Protein AF-0000000078657096 (afdb_homodimer)

pLDDT: mean 91.58, std 6.51, range [57.72, 98.5]

InterPro domains:
  IPR008840 Siphovirus Gp157 [PF05565] (3-149)

Nearest PDB structures (foldseek):
  7bv7-assembly1_C  TM=4.514E-01  e=9.348E+00  Homo sapiens
  7bv7-assembly1_C  TM=4.518E-01  e=9.351E+00  Homo sap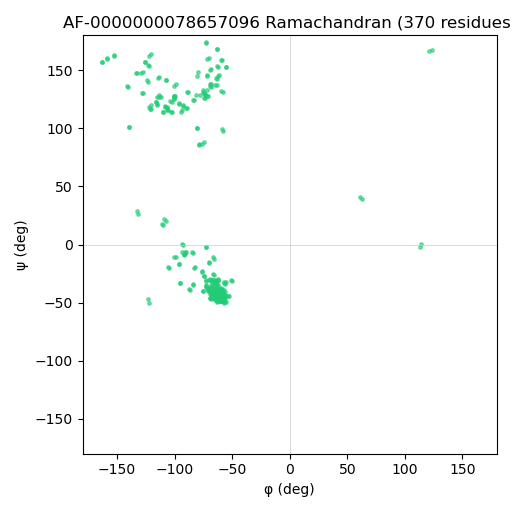iens

Sequence (374 aa):
MTQLYKLTGQMAELAAMCDTDDEGLKQAIQDTMAGIQGEFEEKADSIVMLRRNIEGDIGAITAEIDRLTELKRIKTNSVVQMTDYLRRNMEAADLKTIKRPLFTISLAIGKEKVIVDNEQAVPDELTSVVTKIAPDKNAIAAKLKANREHNESVRKRMAAGEDCEHELIPEPTWAHLERGESSIRIKMTQLYKLTGQMAELAAMCDTDDEGLKQAIQDTMAGIQGEFEEKADSIVMLRRNIEGDIGAITAEIDRLTELKRIKTNSVVQMTDYLRRNMEAADLKTIKRPLFTISLAIGKEKVIVDNEQAVPDELTSVVTKIAPDKNAIAAKLKANREHNESVRKRMAAGEDCEHELIPEPTWAHLERGESSIRIK

Structure (mmCIF, N/CA/C/O backbone):
data_AF-0000000078657096-model_v1
#
loop_
_entity.id
_entity.type
_entity.pdbx_description
1 polymer 'Siphovirus Gp157 family protein'
#
loop_
_atom_site.group_PDB
_atom_site.id
_atom_site.type_symbol
_atom_site.label_atom_id
_atom_site.label_alt_id
_atom_site.label_comp_id
_atom_site.label_asym_id
_atom_site.label_entity_id
_atom_site.label_seq_id
_atom_site.pdbx_PDB_ins_code
_atom_site.Cartn_x
_atom_site.Cartn_y
_atom_site.Cartn_z
_atom_site.occupancy
_atom_site.B_iso_or_equiv
_atom_site.auth_seq_id
_atom_site.auth_comp_id
_atom_site.auth_asym_id
_atom_site.auth_atom_id
_atom_site.pdbx_PDB_model_num
ATOM 1 N N . MET A 1 1 ? 22.75 15.844 3.506 1 57.72 1 MET A N 1
ATOM 2 C CA . MET A 1 1 ? 21.516 16.641 3.529 1 57.72 1 MET A CA 1
ATOM 3 C C . MET A 1 1 ? 21.594 17.797 2.533 1 57.72 1 MET A C 1
ATOM 5 O O . MET A 1 1 ? 22.641 18.422 2.391 1 57.72 1 MET A O 1
ATOM 9 N N . THR A 1 2 ? 20.875 17.781 1.45 1 58.41 2 THR A N 1
ATOM 10 C CA . THR A 1 2 ? 20.922 18.938 0.555 1 58.41 2 THR A CA 1
ATOM 11 C C . THR A 1 2 ? 20.516 20.203 1.292 1 58.41 2 THR A C 1
ATOM 13 O O . THR A 1 2 ? 19.5 20.219 2.004 1 58.41 2 THR A O 1
ATOM 16 N N . GLN A 1 3 ? 21.578 20.875 1.689 1 76.62 3 GLN A N 1
ATOM 17 C CA . GLN A 1 3 ? 21.375 22.047 2.541 1 76.62 3 GLN A CA 1
ATOM 18 C C . GLN A 1 3 ? 20.844 23.219 1.738 1 76.62 3 GLN A C 1
ATOM 20 O O . GLN A 1 3 ? 21.594 23.906 1.039 1 76.62 3 GLN A O 1
ATOM 25 N N . LEU A 1 4 ? 19.531 23.375 1.558 1 79.56 4 LEU A N 1
ATOM 26 C CA . LEU A 1 4 ? 18.891 24.516 0.889 1 79.56 4 LEU A CA 1
ATOM 27 C C . LEU A 1 4 ? 19.188 25.812 1.625 1 79.56 4 LEU A C 1
ATOM 29 O O . LEU A 1 4 ? 19.484 26.844 0.998 1 79.56 4 LEU A O 1
ATOM 33 N N . TYR A 1 5 ? 19.219 25.75 3.006 1 88.06 5 TYR A N 1
ATOM 34 C CA . TYR A 1 5 ? 19.453 26.922 3.836 1 88.06 5 TYR A CA 1
ATOM 35 C C . TYR A 1 5 ? 20.562 26.656 4.848 1 88.06 5 TYR A C 1
ATOM 37 O O . TYR A 1 5 ? 20.688 25.547 5.367 1 88.06 5 TYR A O 1
ATOM 45 N N . LYS A 1 6 ? 21.25 27.703 5.121 1 87.31 6 LYS A N 1
ATOM 46 C CA . LYS A 1 6 ? 22.266 27.641 6.184 1 87.31 6 LYS A CA 1
ATOM 47 C C . LYS A 1 6 ? 21.609 27.641 7.559 1 87.31 6 LYS A C 1
ATOM 49 O O . LYS A 1 6 ? 20.688 28.422 7.812 1 87.31 6 LYS A O 1
ATOM 54 N N . LEU A 1 7 ? 22.031 26.703 8.375 1 85.81 7 LEU A N 1
ATOM 55 C CA . LEU A 1 7 ? 21.453 26.594 9.711 1 85.81 7 LEU A CA 1
ATOM 56 C C . LEU A 1 7 ? 22.438 27.062 10.766 1 85.81 7 LEU A C 1
ATOM 58 O O . LEU A 1 7 ? 23.656 26.891 10.609 1 85.81 7 LEU A O 1
ATOM 62 N N . THR A 1 8 ? 21.938 27.734 11.773 1 84.25 8 THR A N 1
ATOM 63 C CA . THR A 1 8 ? 22.766 28.047 12.922 1 84.25 8 THR A CA 1
ATOM 64 C C . THR A 1 8 ? 23.219 26.781 13.633 1 84.25 8 THR A C 1
ATOM 66 O O . THR A 1 8 ? 22.734 25.688 13.328 1 84.25 8 THR A O 1
ATOM 69 N N . GLY A 1 9 ? 24.203 26.938 14.57 1 84.75 9 GLY A N 1
ATOM 70 C CA . GLY A 1 9 ? 24.734 25.781 15.281 1 84.75 9 GLY A CA 1
ATOM 71 C C . GLY A 1 9 ? 23.672 24.984 16.016 1 84.75 9 GLY A C 1
ATOM 72 O O . GLY A 1 9 ? 23.672 23.75 15.977 1 84.75 9 GLY A O 1
ATOM 73 N N . GLN A 1 10 ? 22.656 25.703 16.656 1 84 10 GLN A N 1
ATOM 74 C CA . GLN A 1 10 ? 21.609 25.016 17.406 1 84 10 GLN A CA 1
ATOM 75 C C . GLN A 1 10 ? 20.672 24.266 16.469 1 84 10 GLN A C 1
ATOM 77 O O . GLN A 1 10 ? 20.266 23.141 16.75 1 84 10 GLN A O 1
ATOM 82 N N . MET A 1 11 ? 20.391 24.906 15.367 1 87.19 11 MET A N 1
ATOM 83 C CA . MET A 1 11 ? 19.5 24.297 14.391 1 87.19 11 MET A CA 1
ATOM 84 C C . MET A 1 11 ? 20.156 23.109 13.711 1 87.19 11 MET A C 1
ATOM 86 O O . MET A 1 11 ? 19.5 22.141 13.336 1 87.19 11 MET A O 1
ATOM 90 N N . ALA A 1 12 ? 21.469 23.219 13.617 1 86.31 12 ALA A N 1
ATOM 91 C CA . ALA A 1 12 ? 22.203 22.109 13.031 1 86.31 12 ALA A CA 1
ATOM 92 C C . ALA A 1 12 ? 22.156 20.891 13.938 1 86.31 12 ALA A C 1
ATOM 94 O O . ALA A 1 12 ? 22.031 19.75 13.461 1 86.31 12 ALA A O 1
ATOM 95 N N . GLU A 1 13 ? 22.25 21.156 15.227 1 85.69 13 GLU A N 1
ATOM 96 C CA . GLU A 1 13 ? 22.156 20.062 16.203 1 85.69 13 GLU A CA 1
ATOM 97 C C . GLU A 1 13 ? 20.766 19.438 16.188 1 85.69 13 GLU A C 1
ATOM 99 O O . GLU A 1 13 ? 20.641 18.203 16.266 1 85.69 13 GLU A O 1
ATOM 104 N N . LEU A 1 14 ? 19.828 20.234 16.094 1 87.25 14 LEU A N 1
ATOM 105 C CA . LEU A 1 14 ? 18.469 19.734 16.031 1 87.25 14 LEU A CA 1
ATOM 106 C C . LEU A 1 14 ? 18.25 18.891 14.789 1 87.25 14 LEU A C 1
ATOM 108 O O . LEU A 1 14 ? 17.594 17.844 14.844 1 87.25 14 LEU A O 1
ATOM 112 N N . ALA A 1 15 ? 18.812 19.312 13.688 1 86.12 15 ALA A N 1
ATOM 113 C CA . ALA A 1 15 ? 18.719 18.594 12.43 1 86.12 15 ALA A CA 1
ATOM 114 C C . ALA A 1 15 ? 19.281 17.172 12.562 1 86.12 15 ALA A C 1
ATOM 116 O O . ALA A 1 15 ? 18.703 16.219 12.031 1 86.12 15 ALA A O 1
ATOM 117 N N . ALA A 1 16 ? 20.328 17.109 13.281 1 83.38 16 ALA A N 1
ATOM 118 C CA . ALA A 1 16 ? 20.969 15.812 13.477 1 83.38 16 ALA A CA 1
ATOM 119 C C . ALA A 1 16 ? 20.094 14.883 14.312 1 83.38 16 ALA A C 1
ATOM 121 O O . ALA A 1 16 ? 20.078 13.672 14.094 1 83.38 16 ALA A O 1
ATOM 122 N N . MET A 1 17 ? 19.344 15.453 15.164 1 82.19 17 MET A N 1
ATOM 123 C CA . MET A 1 17 ? 18.469 14.672 16.031 1 82.19 17 MET A CA 1
ATOM 124 C C . MET A 1 17 ? 17.266 14.156 15.242 1 82.19 17 MET A C 1
ATOM 126 O O . MET A 1 17 ? 16.672 13.141 15.602 1 82.19 17 MET A O 1
ATOM 130 N N . CYS A 1 18 ? 16.859 14.828 14.195 1 81.5 18 CYS A N 1
ATOM 131 C CA . CYS A 1 18 ? 15.695 14.484 13.383 1 81.5 18 CYS A CA 1
ATOM 132 C C . CYS A 1 18 ? 15.969 13.25 12.531 1 81.5 18 CYS A C 1
ATOM 134 O O . CYS A 1 18 ? 15.055 12.703 11.922 1 81.5 18 CYS A O 1
ATOM 136 N N . ASP A 1 19 ? 17.156 12.703 12.586 1 78.62 19 ASP A N 1
ATOM 137 C CA . ASP A 1 19 ? 17.516 11.523 11.805 1 78.62 19 ASP A CA 1
ATOM 138 C C . ASP A 1 19 ? 17.359 10.25 12.625 1 78.62 19 ASP A C 1
ATOM 140 O O . ASP A 1 19 ? 17.391 9.148 12.078 1 78.62 19 ASP A O 1
ATOM 144 N N . THR A 1 20 ? 17.266 10.375 13.953 1 73.19 20 THR A N 1
ATOM 145 C CA . THR A 1 20 ? 17.406 9.164 14.758 1 73.19 20 THR A CA 1
ATOM 146 C C . THR A 1 20 ? 16.172 8.945 15.633 1 73.19 20 THR A C 1
ATOM 148 O O . THR A 1 20 ? 15.766 7.809 15.867 1 73.19 20 THR A O 1
ATOM 151 N N . ASP A 1 21 ? 15.719 9.992 16.406 1 64.94 21 ASP A N 1
ATOM 152 C CA . ASP A 1 21 ? 14.875 9.719 17.562 1 64.94 21 ASP A CA 1
ATOM 153 C C . ASP A 1 21 ? 13.523 10.414 17.422 1 64.94 21 ASP A C 1
ATOM 155 O O . ASP A 1 21 ? 13.453 11.641 17.312 1 64.94 21 ASP A O 1
ATOM 159 N N . ASP A 1 22 ? 12.445 9.609 17.422 1 69.56 22 ASP A N 1
ATOM 160 C CA . ASP A 1 22 ? 11.07 10.094 17.344 1 69.56 22 ASP A CA 1
ATOM 161 C C . ASP A 1 22 ? 10.555 10.484 18.734 1 69.56 22 ASP A C 1
ATOM 163 O O . ASP A 1 22 ? 9.859 11.492 18.891 1 69.56 22 ASP A O 1
ATOM 167 N N . GLU A 1 23 ? 10.977 9.766 19.828 1 72.06 23 GLU A N 1
ATOM 168 C CA . GLU A 1 23 ? 10.281 9.914 21.094 1 72.06 23 GLU A CA 1
ATOM 169 C C . GLU A 1 23 ? 10.602 11.266 21.734 1 72.06 23 GLU A C 1
ATOM 171 O O . GLU A 1 23 ? 9.727 11.906 22.328 1 72.06 23 GLU A O 1
ATOM 176 N N . GLY A 1 24 ? 11.852 11.758 21.453 1 79.38 24 GLY A N 1
ATOM 177 C CA . GLY A 1 24 ? 12.219 12.977 22.156 1 79.38 24 GLY A CA 1
ATOM 178 C C . GLY A 1 24 ? 12.273 14.195 21.25 1 79.38 24 GLY A C 1
ATOM 179 O O . GLY A 1 24 ? 12.781 15.242 21.656 1 79.38 24 GLY A O 1
ATOM 180 N N . LEU A 1 25 ? 11.617 14.062 20.219 1 82.94 25 LEU A N 1
ATOM 181 C CA . LEU A 1 25 ? 11.75 15.094 19.203 1 82.94 25 LEU A CA 1
ATOM 182 C C . LEU A 1 25 ? 10.992 16.359 19.594 1 82.94 25 LEU A C 1
ATOM 184 O O . LEU A 1 25 ? 11.508 17.469 19.453 1 82.94 25 LEU A O 1
ATOM 188 N N . LYS A 1 26 ? 9.812 16.156 20.172 1 85.19 26 LYS A N 1
ATOM 189 C CA . LYS A 1 26 ? 9 17.297 20.578 1 85.19 26 LYS A CA 1
ATOM 190 C C . LYS A 1 26 ? 9.719 18.141 21.609 1 85.19 26 LYS A C 1
ATOM 192 O O . LYS A 1 26 ? 9.789 19.375 21.484 1 85.19 26 LYS A O 1
ATOM 197 N N . GLN A 1 27 ? 10.242 17.5 22.609 1 87.94 27 GLN A N 1
ATOM 198 C CA . GLN A 1 27 ? 10.961 18.203 23.672 1 87.94 27 GLN A CA 1
ATOM 199 C C . GLN A 1 27 ? 12.234 18.844 23.141 1 87.94 27 GLN A C 1
ATOM 201 O O . GLN A 1 27 ? 12.586 19.969 23.531 1 87.94 27 GLN A O 1
ATOM 206 N N . ALA A 1 28 ? 12.906 18.172 22.328 1 87.56 28 ALA A N 1
ATOM 207 C CA . ALA A 1 28 ? 14.133 18.703 21.734 1 87.56 28 ALA A CA 1
ATOM 208 C C . ALA A 1 28 ? 13.852 19.984 20.953 1 87.56 28 ALA A C 1
ATOM 210 O O . ALA A 1 28 ? 14.609 20.953 21.047 1 87.56 28 ALA A O 1
ATOM 211 N N . ILE A 1 29 ? 12.75 20 20.25 1 88.25 29 ILE A N 1
ATOM 212 C CA . ILE A 1 29 ? 12.367 21.188 19.469 1 88.25 29 ILE A CA 1
ATOM 213 C C . ILE A 1 29 ? 12.062 22.344 20.422 1 88.25 29 ILE A C 1
ATOM 215 O O . ILE A 1 29 ? 12.57 23.453 20.234 1 88.25 29 ILE A O 1
ATOM 219 N N . GLN A 1 30 ? 11.305 22.047 21.516 1 87.94 30 GLN A N 1
ATOM 220 C CA . GLN A 1 30 ? 10.953 23.078 22.484 1 87.94 30 GLN A CA 1
ATOM 221 C C .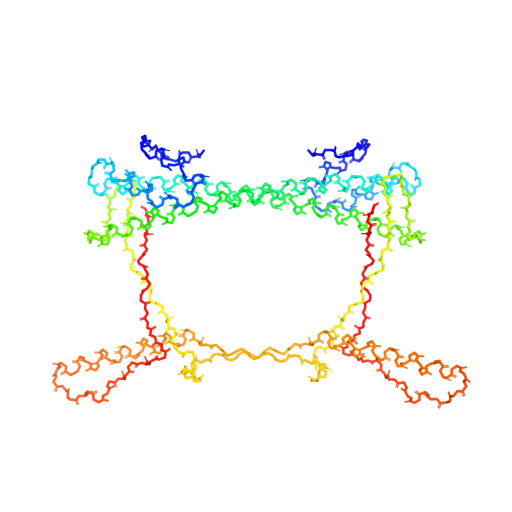 GLN A 1 30 ? 12.195 23.656 23.156 1 87.94 30 GLN A C 1
ATOM 223 O O . GLN A 1 30 ? 12.336 24.875 23.266 1 87.94 30 GLN A O 1
ATOM 228 N N . ASP A 1 31 ? 13.062 22.797 23.469 1 89.12 31 ASP A N 1
ATOM 229 C CA . ASP A 1 31 ? 14.281 23.219 24.172 1 89.12 31 ASP A CA 1
ATOM 230 C C . ASP A 1 31 ? 15.18 24.047 23.25 1 89.12 31 ASP A C 1
ATOM 232 O O . ASP A 1 31 ? 15.727 25.062 23.656 1 89.12 31 ASP A O 1
ATOM 236 N N . THR A 1 32 ? 15.375 23.578 22.047 1 88.38 32 THR A N 1
ATOM 237 C CA . THR A 1 32 ? 16.219 24.281 21.094 1 88.38 32 THR A CA 1
ATOM 238 C C . THR A 1 32 ? 15.672 25.672 20.812 1 88.38 32 THR A C 1
ATOM 240 O O . THR A 1 32 ? 16.406 26.656 20.844 1 88.38 32 THR A O 1
ATOM 243 N N . MET A 1 33 ? 14.375 25.781 20.688 1 87.25 33 MET A N 1
ATOM 244 C CA . MET A 1 33 ? 13.758 27.062 20.344 1 87.25 33 MET A CA 1
ATOM 245 C C . MET A 1 33 ? 13.805 28.016 21.516 1 87.25 33 MET A C 1
ATOM 247 O O . MET A 1 33 ? 13.961 29.234 21.344 1 87.25 33 MET A O 1
ATOM 251 N N . ALA A 1 34 ? 13.664 27.391 22.703 1 86.69 34 ALA A N 1
ATOM 252 C CA . ALA A 1 34 ? 13.766 28.203 23.906 1 86.69 34 ALA A CA 1
ATOM 253 C C . ALA A 1 34 ? 15.156 28.812 24.047 1 86.69 34 ALA A C 1
ATOM 255 O O . ALA A 1 34 ? 15.312 29.922 24.578 1 86.69 34 ALA A O 1
ATOM 256 N N . GLY A 1 35 ? 16.125 28.156 23.562 1 83.38 35 GLY A N 1
ATOM 257 C CA . GLY A 1 35 ? 17.5 28.578 23.688 1 83.38 35 GLY A CA 1
ATOM 258 C C . GLY A 1 35 ? 17.891 29.594 22.625 1 83.38 35 GLY A C 1
ATOM 259 O O . GLY A 1 35 ? 18.906 30.281 22.766 1 83.38 35 GLY A O 1
ATOM 260 N N . ILE A 1 36 ? 17.156 29.641 21.578 1 81.19 36 ILE A N 1
ATOM 261 C CA . ILE A 1 36 ? 17.453 30.594 20.5 1 81.19 36 ILE A CA 1
ATOM 262 C C . ILE A 1 36 ? 17.062 32 20.938 1 81.19 36 ILE A C 1
ATOM 264 O O . ILE A 1 36 ? 15.961 32.219 21.453 1 81.19 36 ILE A O 1
ATOM 268 N N . GLN A 1 37 ? 18.016 32.875 20.828 1 79.38 37 GLN A N 1
ATOM 269 C CA . GLN A 1 37 ? 17.75 34.281 21.172 1 79.38 37 GLN A CA 1
ATOM 270 C C . GLN A 1 37 ? 16.875 34.938 20.125 1 79.38 37 GLN A C 1
ATOM 272 O O . GLN A 1 37 ? 16.938 34.594 18.938 1 79.38 37 GLN A O 1
ATOM 277 N N . GLY A 1 38 ? 15.992 35.844 20.578 1 81.19 38 GLY A N 1
ATOM 278 C CA . GLY A 1 38 ? 15.18 36.594 19.641 1 81.19 38 GLY A CA 1
ATOM 279 C C . GLY A 1 38 ? 13.688 36.438 19.891 1 81.19 38 GLY A C 1
ATOM 280 O O . GLY A 1 38 ? 13.273 35.656 20.734 1 81.19 38 GLY A O 1
ATOM 281 N N . GLU A 1 39 ? 12.969 37.344 19.203 1 86.31 39 GLU A N 1
ATOM 282 C CA . GLU A 1 39 ? 11.508 37.281 19.266 1 86.31 39 GLU A CA 1
ATOM 283 C C . GLU A 1 39 ? 10.977 36.094 18.5 1 86.31 39 GLU A C 1
ATOM 285 O O . GLU A 1 39 ? 11.719 35.438 17.75 1 86.31 39 GLU A O 1
ATOM 290 N N . PHE A 1 40 ? 9.773 35.656 18.781 1 90.06 40 PHE A N 1
ATOM 291 C CA . PHE A 1 40 ? 9.156 34.469 18.188 1 90.06 40 PHE A CA 1
ATOM 292 C C . PHE A 1 40 ? 9.273 34.531 16.656 1 90.06 40 PHE A C 1
ATOM 294 O O . PHE A 1 40 ? 9.5 33.469 16.031 1 90.06 40 PHE A O 1
ATOM 301 N N . GLU A 1 41 ? 9.273 35.656 16.062 1 87.06 41 GLU A N 1
ATOM 302 C CA . GLU A 1 41 ? 9.32 35.75 14.602 1 87.06 41 GLU A CA 1
ATOM 303 C C . GLU A 1 41 ? 10.672 35.312 14.055 1 87.06 41 GLU A C 1
ATOM 305 O O . GLU A 1 41 ? 10.742 34.719 12.977 1 87.06 41 GLU A O 1
ATOM 310 N N . GLU A 1 42 ? 11.695 35.625 14.797 1 86.19 42 GLU A N 1
ATOM 311 C CA . GLU A 1 42 ? 13.031 35.188 14.398 1 86.19 42 GLU A CA 1
ATOM 312 C C . GLU A 1 42 ? 13.156 33.688 14.531 1 86.19 42 GLU A C 1
ATOM 314 O O . GLU A 1 42 ? 13.781 33.031 13.695 1 86.19 42 GLU A O 1
ATOM 319 N N . LYS A 1 43 ? 12.555 33.156 15.602 1 89.56 43 LYS A N 1
ATOM 320 C CA . LYS A 1 43 ? 12.57 31.703 15.805 1 89.56 43 LYS A CA 1
ATOM 321 C C . LYS A 1 43 ? 11.789 30.984 14.711 1 89.56 43 LYS A C 1
ATOM 323 O O . LYS A 1 43 ? 12.219 29.922 14.227 1 89.56 43 LYS A O 1
ATOM 328 N N . ALA A 1 44 ? 10.695 31.594 14.375 1 92.69 44 ALA A N 1
ATOM 329 C CA . ALA A 1 44 ? 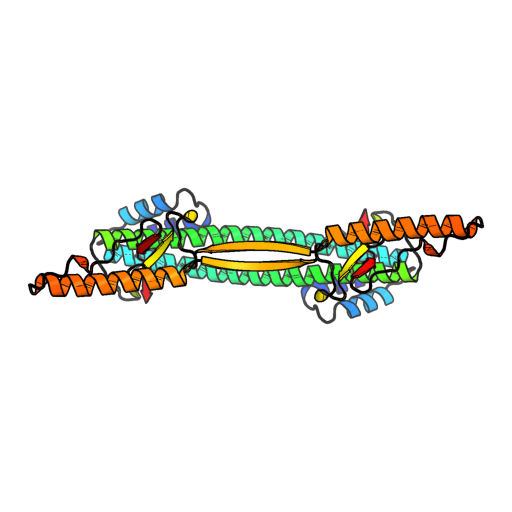9.859 31.031 13.32 1 92.69 44 ALA A CA 1
ATOM 330 C C . ALA A 1 44 ? 10.641 30.922 12.016 1 92.69 44 ALA A C 1
ATOM 332 O O . ALA A 1 44 ? 10.508 29.922 11.297 1 92.69 44 ALA A O 1
ATOM 333 N N . ASP A 1 45 ? 11.438 31.875 11.766 1 91 45 ASP A N 1
ATOM 334 C CA . ASP A 1 45 ? 12.273 31.875 10.562 1 91 45 ASP A CA 1
ATOM 335 C C . ASP A 1 45 ? 13.195 30.656 10.539 1 91 45 ASP A C 1
ATOM 337 O O . ASP A 1 45 ? 13.258 29.922 9.547 1 91 45 ASP A O 1
ATOM 341 N N . SER A 1 46 ? 13.852 30.406 11.633 1 90.38 46 SER A N 1
ATOM 342 C CA . SER A 1 46 ? 14.797 29.297 11.758 1 90.38 46 SER A CA 1
ATOM 343 C C . SER A 1 46 ? 14.086 27.953 11.625 1 90.38 46 SER A C 1
ATOM 345 O O . SER A 1 46 ? 14.609 27.031 11 1 90.38 46 SER A O 1
ATOM 347 N N . ILE A 1 47 ? 12.938 27.844 12.156 1 92.25 47 ILE A N 1
ATOM 348 C CA . ILE A 1 47 ? 12.172 26.609 12.125 1 92.25 47 ILE A CA 1
ATOM 349 C C . ILE A 1 47 ? 11.758 26.297 10.688 1 92.25 47 ILE A C 1
ATOM 351 O O . ILE A 1 47 ? 11.867 25.141 10.242 1 92.25 47 ILE A O 1
ATOM 355 N N . VAL A 1 48 ? 11.336 27.281 9.992 1 93.88 48 VAL A N 1
ATOM 356 C CA . VAL A 1 48 ? 10.867 27.078 8.625 1 93.88 48 VAL A CA 1
ATOM 357 C C . VAL A 1 48 ? 12.039 26.656 7.734 1 93.88 48 VAL A C 1
ATOM 359 O O . VAL A 1 48 ? 11.898 25.766 6.887 1 93.88 48 VAL A O 1
ATOM 362 N N . MET A 1 49 ? 13.188 27.344 7.941 1 92.38 49 MET A N 1
ATOM 363 C CA . MET A 1 49 ? 14.359 27 7.145 1 92.38 49 MET A CA 1
ATOM 364 C C . MET A 1 49 ? 14.781 25.562 7.398 1 92.38 49 MET A C 1
ATOM 366 O O . MET A 1 49 ? 15.102 24.828 6.461 1 92.38 49 MET A O 1
ATOM 370 N N . LEU A 1 50 ? 14.781 25.141 8.656 1 92.38 50 LEU A N 1
ATOM 371 C CA . LEU A 1 50 ? 15.109 23.766 9 1 92.38 50 LEU A CA 1
ATOM 372 C C . LEU A 1 50 ? 14.094 22.797 8.398 1 92.38 50 LEU A C 1
ATOM 374 O O . LEU A 1 50 ? 14.477 21.766 7.828 1 92.38 50 LEU A O 1
ATOM 378 N N . ARG A 1 51 ? 12.852 23.078 8.586 1 93.88 51 ARG A N 1
ATOM 379 C CA . ARG A 1 51 ? 11.781 22.25 8.039 1 93.88 51 ARG A CA 1
ATOM 380 C C . ARG A 1 51 ? 11.961 22.047 6.543 1 93.88 51 ARG A C 1
ATOM 382 O O . ARG A 1 51 ? 11.82 20.922 6.047 1 93.88 51 ARG A O 1
ATOM 389 N N . ARG A 1 52 ? 12.281 23.094 5.848 1 93.69 52 ARG A N 1
ATOM 390 C CA . ARG A 1 52 ? 12.469 23.016 4.402 1 93.69 52 ARG A CA 1
ATOM 391 C C . ARG A 1 52 ? 13.656 22.125 4.055 1 93.69 52 ARG A C 1
ATOM 393 O O . ARG A 1 52 ? 13.609 21.375 3.072 1 93.69 52 ARG A O 1
ATOM 400 N N . ASN A 1 53 ? 14.75 22.266 4.801 1 94.19 53 ASN A N 1
ATOM 401 C CA . ASN A 1 53 ? 15.883 21.375 4.598 1 94.19 53 ASN A CA 1
ATOM 402 C C . ASN A 1 53 ? 15.477 19.906 4.758 1 94.19 53 ASN A C 1
ATOM 404 O O . ASN A 1 53 ? 15.844 19.078 3.934 1 94.19 53 ASN A O 1
ATOM 408 N N . ILE A 1 54 ? 14.742 19.672 5.809 1 93.38 54 ILE A N 1
ATOM 409 C CA . ILE A 1 54 ? 14.32 18.297 6.094 1 93.38 54 ILE A CA 1
ATOM 410 C C . ILE A 1 54 ? 13.383 17.812 4.992 1 93.38 54 ILE A C 1
ATOM 412 O O . ILE A 1 54 ? 13.453 16.641 4.582 1 93.38 54 ILE A O 1
ATOM 416 N N . GLU A 1 55 ? 12.523 18.625 4.512 1 95.06 55 GLU A N 1
ATOM 417 C CA . GLU A 1 55 ? 11.625 18.281 3.414 1 95.06 55 GLU A CA 1
ATOM 418 C C . GLU A 1 55 ? 12.414 17.922 2.156 1 95.06 55 GLU A C 1
ATOM 420 O O . GLU A 1 55 ? 12.023 17.016 1.41 1 95.06 55 GLU A O 1
ATOM 425 N N . GLY A 1 56 ? 13.484 18.734 1.92 1 94.5 56 GLY A N 1
ATOM 426 C CA . GLY A 1 56 ? 14.375 18.359 0.832 1 94.5 56 GLY A CA 1
ATOM 427 C C . GLY A 1 56 ? 14.922 16.953 0.962 1 94.5 56 GLY A C 1
ATOM 428 O O . GLY A 1 56 ? 14.938 16.188 -0.009 1 94.5 56 GLY A O 1
ATOM 429 N N . ASP A 1 57 ? 15.336 16.609 2.172 1 93.94 57 ASP A N 1
ATOM 430 C CA . ASP A 1 57 ? 15.812 15.25 2.443 1 93.94 57 ASP A CA 1
ATOM 431 C C . ASP A 1 57 ? 14.727 14.219 2.164 1 93.94 57 ASP A C 1
ATOM 433 O O . ASP A 1 57 ? 14.992 13.18 1.554 1 93.94 57 ASP A O 1
ATOM 437 N N . ILE A 1 58 ? 13.555 14.531 2.652 1 95.75 58 ILE A N 1
ATOM 438 C CA . ILE A 1 58 ? 12.438 13.617 2.477 1 95.75 58 ILE A CA 1
ATOM 439 C C . ILE A 1 58 ? 12.203 13.359 0.988 1 95.75 58 ILE A C 1
ATOM 441 O O . ILE A 1 58 ? 11.977 12.219 0.573 1 95.75 58 ILE A O 1
ATOM 445 N N . GLY A 1 59 ? 12.266 14.43 0.184 1 97.06 59 GLY A N 1
ATOM 446 C CA . GLY A 1 59 ? 12.125 14.281 -1.255 1 97.06 59 GLY A CA 1
ATOM 447 C C . GLY A 1 59 ? 13.164 13.359 -1.864 1 97.06 59 GLY A C 1
ATOM 448 O O . GLY A 1 59 ? 12.836 12.5 -2.684 1 97.06 59 GLY A O 1
ATOM 449 N N . ALA A 1 60 ? 14.398 13.57 -1.435 1 96.69 60 ALA A N 1
ATOM 450 C CA . ALA A 1 60 ? 15.492 12.75 -1.947 1 96.69 60 ALA A CA 1
ATOM 451 C C . ALA A 1 60 ? 15.32 11.289 -1.534 1 96.69 60 ALA A C 1
ATOM 453 O O . ALA A 1 60 ? 15.539 10.383 -2.34 1 96.69 60 ALA A O 1
ATOM 454 N N . ILE A 1 61 ? 14.969 11.086 -0.306 1 97.31 61 ILE A N 1
ATOM 455 C CA . ILE A 1 61 ? 14.766 9.742 0.215 1 97.31 61 ILE A CA 1
ATOM 456 C C . ILE A 1 61 ? 13.625 9.062 -0.537 1 97.31 61 ILE A C 1
ATOM 458 O O . ILE A 1 61 ? 13.734 7.895 -0.915 1 97.31 61 ILE A O 1
ATOM 462 N N . THR A 1 62 ? 12.555 9.789 -0.775 1 98.38 62 THR A N 1
ATOM 463 C CA . THR A 1 62 ? 11.406 9.266 -1.506 1 98.38 62 THR A CA 1
ATOM 464 C C . THR A 1 62 ? 11.812 8.836 -2.912 1 98.38 62 THR A C 1
ATOM 466 O O . THR A 1 62 ? 11.43 7.754 -3.369 1 98.38 62 THR A O 1
ATOM 469 N N . ALA A 1 63 ? 12.586 9.633 -3.605 1 98.31 63 ALA A N 1
ATOM 470 C CA . ALA A 1 63 ? 13.062 9.297 -4.945 1 98.31 63 ALA A CA 1
ATOM 471 C C . ALA A 1 63 ? 13.891 8.016 -4.934 1 98.31 63 ALA A C 1
ATOM 473 O O . ALA A 1 63 ? 13.766 7.184 -5.836 1 98.31 63 ALA A O 1
ATOM 474 N N . GLU A 1 64 ? 14.68 7.91 -3.896 1 98.25 64 GLU A N 1
ATOM 475 C CA . GLU A 1 64 ? 15.508 6.715 -3.791 1 98.25 64 GLU A CA 1
ATOM 476 C C . GLU A 1 64 ? 14.656 5.477 -3.518 1 98.25 64 GLU A C 1
ATOM 478 O O . GLU A 1 64 ? 14.906 4.41 -4.082 1 98.25 64 GLU A O 1
ATOM 483 N N . ILE A 1 65 ? 13.711 5.59 -2.662 1 98.5 65 ILE A N 1
ATOM 484 C CA . ILE A 1 65 ? 12.797 4.48 -2.395 1 98.5 65 ILE A CA 1
ATOM 485 C C . ILE A 1 65 ? 12.117 4.051 -3.689 1 98.5 65 ILE A C 1
ATOM 487 O O . ILE A 1 65 ? 12.023 2.855 -3.98 1 98.5 65 ILE A O 1
ATOM 491 N N . ASP A 1 66 ? 11.688 4.98 -4.449 1 98.12 66 ASP A N 1
ATOM 492 C CA . ASP A 1 66 ? 11.031 4.688 -5.719 1 98.12 66 ASP A CA 1
ATOM 493 C C . ASP A 1 66 ? 11.977 3.965 -6.672 1 98.12 66 ASP A C 1
ATOM 495 O O . ASP A 1 66 ? 11.586 2.996 -7.328 1 98.12 66 ASP A O 1
ATOM 499 N N . ARG A 1 67 ? 13.203 4.434 -6.754 1 96.69 67 ARG A N 1
ATOM 500 C CA . ARG A 1 67 ? 14.211 3.814 -7.605 1 96.69 67 ARG A CA 1
ATOM 501 C C . ARG A 1 67 ? 14.453 2.365 -7.199 1 96.69 67 ARG A C 1
ATOM 503 O O . ARG A 1 67 ? 14.461 1.471 -8.047 1 96.69 67 ARG A O 1
ATOM 510 N N . LEU A 1 68 ? 14.633 2.145 -5.988 1 97.5 68 LEU A N 1
ATOM 511 C CA . LEU A 1 68 ? 14.914 0.805 -5.484 1 97.5 68 LEU A CA 1
ATOM 512 C C . LEU A 1 68 ? 13.703 -0.106 -5.656 1 97.5 68 LEU A C 1
ATOM 514 O O . LEU A 1 68 ? 13.852 -1.302 -5.914 1 97.5 68 LEU A O 1
ATOM 518 N N . THR A 1 69 ? 12.5 0.456 -5.477 1 97.62 69 THR A N 1
ATOM 519 C CA . THR A 1 69 ? 11.273 -0.318 -5.664 1 97.62 69 THR A CA 1
ATOM 520 C C . THR A 1 69 ? 11.156 -0.797 -7.109 1 97.62 69 THR A C 1
ATOM 522 O O . THR A 1 69 ? 10.773 -1.944 -7.355 1 97.62 69 THR A O 1
ATOM 525 N N . GLU A 1 70 ? 11.492 0.085 -8.031 1 94.62 70 GLU A N 1
ATOM 526 C CA . GLU A 1 70 ? 11.484 -0.304 -9.438 1 94.62 70 GLU A CA 1
ATOM 527 C C . GLU A 1 70 ? 12.531 -1.374 -9.727 1 94.62 70 GLU A C 1
ATOM 529 O O . GLU A 1 70 ? 12.266 -2.342 -10.438 1 94.62 70 GLU A O 1
ATOM 534 N N . LEU A 1 71 ? 13.711 -1.238 -9.203 1 93.81 71 LEU A N 1
ATOM 535 C CA . LEU A 1 71 ? 14.758 -2.238 -9.359 1 93.81 71 LEU A CA 1
ATOM 536 C C . LEU A 1 71 ? 14.312 -3.588 -8.805 1 93.81 71 LEU A C 1
ATOM 538 O O . LEU A 1 71 ? 14.539 -4.625 -9.438 1 93.81 71 LEU A O 1
ATOM 542 N N . LYS A 1 72 ? 13.688 -3.553 -7.629 1 95.19 72 LYS A N 1
ATOM 543 C CA . LYS A 1 72 ? 13.148 -4.77 -7.023 1 95.19 72 LYS A CA 1
ATOM 544 C C . LYS A 1 72 ? 12.125 -5.438 -7.938 1 95.19 72 LYS A C 1
ATOM 546 O O . LYS A 1 72 ? 12.141 -6.656 -8.102 1 95.19 72 LYS A O 1
ATOM 551 N N . ARG A 1 73 ? 11.258 -4.66 -8.414 1 94.38 73 ARG A N 1
ATOM 552 C CA . ARG A 1 73 ? 10.234 -5.18 -9.32 1 94.38 73 ARG A CA 1
ATOM 553 C C . ARG A 1 73 ? 10.875 -5.891 -10.508 1 94.38 73 ARG A C 1
ATOM 555 O O . ARG A 1 73 ? 10.461 -6.992 -10.875 1 94.38 73 ARG A O 1
ATOM 562 N N . ILE A 1 74 ? 11.836 -5.305 -11.188 1 91.88 74 ILE A N 1
ATOM 563 C CA . ILE A 1 74 ? 12.5 -5.867 -12.359 1 91.88 74 ILE A CA 1
ATOM 564 C C . ILE A 1 74 ? 13.164 -7.191 -11.984 1 91.88 74 ILE A C 1
ATOM 566 O O . ILE A 1 74 ? 13.031 -8.188 -12.703 1 91.88 74 ILE A O 1
ATOM 570 N N . LYS A 1 75 ? 13.859 -7.188 -10.922 1 93.06 75 LYS A N 1
ATOM 571 C CA . LYS A 1 75 ? 14.539 -8.398 -10.484 1 93.06 75 LYS A CA 1
ATOM 572 C C . LYS A 1 75 ? 13.539 -9.5 -10.141 1 93.06 75 LYS A C 1
ATOM 574 O O . LYS A 1 75 ? 13.758 -10.672 -10.461 1 93.06 75 LYS A O 1
ATOM 579 N N . THR A 1 76 ? 12.469 -9.07 -9.469 1 94.94 76 THR A N 1
ATOM 580 C CA . THR A 1 76 ? 11.43 -10.031 -9.141 1 94.94 76 THR A CA 1
ATOM 581 C C . THR A 1 76 ? 10.836 -10.641 -10.406 1 94.94 76 THR A C 1
ATOM 583 O O . THR A 1 76 ? 10.594 -11.852 -10.469 1 94.94 76 THR A O 1
ATOM 586 N N . ASN A 1 77 ? 10.656 -9.867 -11.359 1 92.88 77 ASN A N 1
ATOM 587 C CA . ASN A 1 77 ? 10.156 -10.359 -12.633 1 92.88 77 ASN A CA 1
ATOM 588 C C . ASN A 1 77 ? 11.125 -11.336 -13.281 1 92.88 77 ASN A C 1
ATOM 590 O O . ASN A 1 77 ? 10.703 -12.32 -13.898 1 92.88 77 ASN A O 1
ATOM 594 N N . SER A 1 78 ? 12.367 -11.039 -13.195 1 91.88 78 SER A N 1
ATOM 595 C CA . SER A 1 78 ? 13.375 -11.953 -13.727 1 91.88 78 SER A CA 1
ATOM 596 C C . SER A 1 78 ? 13.266 -13.328 -13.07 1 91.88 78 SER A C 1
ATOM 598 O O . SER A 1 78 ? 13.336 -14.352 -13.75 1 91.88 78 SER A O 1
ATOM 600 N N . VAL A 1 79 ? 13.086 -13.305 -11.812 1 93.5 79 VAL A N 1
ATOM 601 C CA . VAL A 1 79 ? 12.938 -14.555 -11.07 1 93.5 79 VAL A CA 1
ATOM 602 C C . VAL A 1 79 ? 11.695 -15.297 -11.547 1 93.5 79 VAL A C 1
ATOM 604 O O . VAL A 1 79 ? 11.734 -16.516 -11.758 1 93.5 79 VAL A O 1
ATOM 607 N N . VAL A 1 80 ? 10.656 -14.57 -11.773 1 93.5 80 VAL A N 1
ATOM 608 C CA . VAL A 1 80 ? 9.406 -15.156 -12.234 1 93.5 80 VAL A CA 1
ATOM 609 C C . VAL A 1 80 ? 9.609 -15.789 -13.617 1 93.5 80 VAL A C 1
ATOM 611 O O . VAL A 1 80 ? 9.195 -16.922 -13.852 1 93.5 80 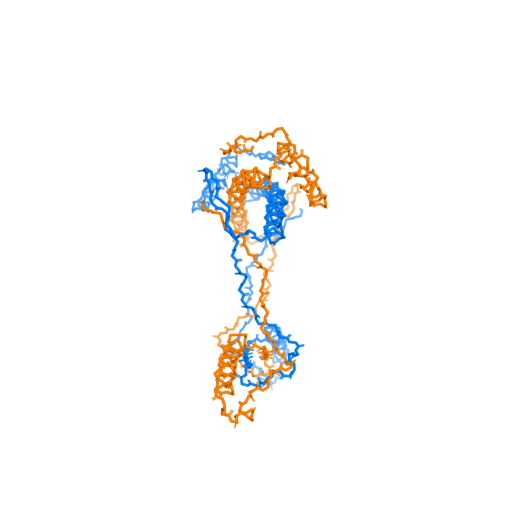VAL A O 1
ATOM 614 N N . GLN A 1 81 ? 10.305 -15.133 -14.508 1 92.62 81 GLN A N 1
ATOM 615 C CA . GLN A 1 81 ? 10.539 -15.633 -15.859 1 92.62 81 GLN A CA 1
ATOM 616 C C . GLN A 1 81 ? 11.445 -16.859 -15.836 1 92.62 81 GLN A C 1
ATOM 618 O O . GLN A 1 81 ? 11.234 -17.812 -16.594 1 92.62 81 GLN A O 1
ATOM 623 N N . MET A 1 82 ? 12.438 -16.828 -15.055 1 93.12 82 MET A N 1
ATOM 624 C CA . MET A 1 82 ? 13.328 -17.984 -14.93 1 93.12 82 MET A CA 1
ATOM 625 C C . MET A 1 82 ? 12.57 -19.188 -14.406 1 93.12 82 MET A C 1
ATOM 627 O O . MET A 1 82 ? 12.766 -20.312 -14.898 1 93.12 82 MET A O 1
ATOM 631 N N . THR A 1 83 ? 11.742 -18.906 -13.438 1 94.81 83 THR A N 1
ATOM 632 C CA . THR A 1 83 ? 10.93 -19.984 -12.875 1 94.81 83 THR A CA 1
ATOM 633 C C . THR A 1 83 ? 9.969 -20.547 -13.922 1 94.81 83 THR A C 1
ATOM 635 O O . THR A 1 83 ? 9.805 -21.75 -14.031 1 94.81 83 THR A O 1
ATOM 638 N N . ASP A 1 84 ? 9.414 -19.672 -14.664 1 94.12 84 ASP A N 1
ATOM 639 C CA . ASP A 1 84 ? 8.492 -20.078 -15.719 1 94.12 84 ASP A CA 1
ATOM 640 C C . ASP A 1 84 ? 9.211 -20.922 -16.781 1 94.12 84 ASP A C 1
ATOM 642 O O . ASP A 1 84 ? 8.648 -21.891 -17.297 1 94.12 84 ASP A O 1
ATOM 646 N N . TYR A 1 85 ? 10.383 -20.578 -17.125 1 93.06 85 TYR A N 1
ATOM 647 C CA . TYR A 1 85 ? 11.195 -21.344 -18.062 1 93.06 85 TYR A CA 1
ATOM 648 C C . TYR A 1 85 ? 11.398 -22.766 -17.562 1 93.06 85 TYR A C 1
ATOM 650 O O . TYR A 1 85 ? 11.211 -23.734 -18.312 1 93.06 85 TYR A O 1
ATOM 658 N N . LEU A 1 86 ? 11.773 -22.844 -16.312 1 94.62 86 LEU A N 1
ATOM 659 C CA . LEU A 1 86 ? 11.984 -24.141 -15.703 1 94.62 86 LEU A CA 1
ATOM 660 C C . LEU A 1 86 ? 10.703 -24.969 -15.734 1 94.62 86 LEU A C 1
ATOM 662 O O . LEU A 1 86 ? 10.719 -26.141 -16.141 1 94.62 86 LEU A O 1
ATOM 666 N N . ARG A 1 87 ? 9.633 -24.344 -15.305 1 95.69 87 ARG A N 1
ATOM 667 C CA . ARG A 1 87 ? 8.336 -25.016 -15.242 1 95.69 87 ARG A CA 1
ATOM 668 C C . ARG A 1 87 ? 7.934 -25.562 -16.609 1 95.69 87 ARG A C 1
ATOM 670 O O . ARG A 1 87 ? 7.617 -26.734 -16.734 1 95.69 87 ARG A O 1
ATOM 677 N N . ARG A 1 88 ? 8.016 -24.766 -17.672 1 94.19 88 ARG A N 1
ATOM 678 C CA . ARG A 1 88 ? 7.59 -25.141 -19.016 1 94.19 88 ARG A CA 1
ATOM 679 C C . ARG A 1 88 ? 8.445 -26.281 -19.562 1 94.19 88 ARG A C 1
ATOM 681 O O . ARG A 1 88 ? 7.93 -27.188 -20.203 1 94.19 88 ARG A O 1
ATOM 688 N N . ASN A 1 89 ? 9.719 -26.203 -19.328 1 93.62 89 ASN A N 1
ATOM 689 C CA . ASN A 1 89 ? 10.625 -27.219 -19.859 1 93.62 89 ASN A CA 1
ATOM 690 C C . ASN A 1 89 ? 10.484 -28.531 -19.109 1 93.62 89 ASN A C 1
ATOM 692 O O . ASN A 1 89 ? 10.562 -29.609 -19.703 1 93.62 89 ASN A O 1
ATOM 696 N N . MET A 1 90 ? 10.266 -28.438 -17.828 1 95.44 90 MET A N 1
ATOM 697 C CA . MET A 1 90 ? 10.031 -29.656 -17.062 1 95.44 90 MET A CA 1
ATOM 698 C C . MET A 1 90 ? 8.734 -30.328 -17.5 1 95.44 90 MET A C 1
ATOM 700 O O . MET A 1 90 ? 8.68 -31.562 -17.641 1 95.44 90 MET A O 1
ATOM 704 N N . GLU A 1 91 ? 7.723 -29.5 -17.703 1 95 91 GLU A N 1
ATOM 705 C CA . GLU A 1 91 ? 6.465 -30.031 -18.203 1 95 91 GLU A CA 1
ATOM 706 C C . GLU A 1 91 ? 6.648 -30.672 -19.578 1 95 91 GLU A C 1
ATOM 708 O O . GLU A 1 91 ? 6.176 -31.797 -19.812 1 95 91 GLU A O 1
ATOM 713 N N . ALA A 1 92 ? 7.348 -30.016 -20.453 1 93.38 92 ALA A N 1
ATOM 714 C CA . ALA A 1 92 ? 7.586 -30.5 -21.812 1 93.38 92 ALA A CA 1
ATOM 715 C C . ALA A 1 92 ? 8.375 -31.812 -21.797 1 93.38 92 ALA A C 1
ATOM 717 O O . ALA A 1 92 ? 8.141 -32.688 -22.609 1 93.38 92 ALA A O 1
ATOM 718 N N . ALA A 1 93 ? 9.289 -31.938 -20.828 1 92.62 93 ALA A N 1
ATOM 719 C CA . ALA A 1 93 ? 10.148 -33.125 -20.719 1 92.62 93 ALA A CA 1
ATOM 720 C C . ALA A 1 93 ? 9.508 -34.188 -19.828 1 92.62 93 ALA A C 1
ATOM 722 O O . ALA A 1 93 ? 10.094 -35.25 -19.609 1 92.62 93 ALA A O 1
ATOM 723 N N . ASP A 1 94 ? 8.406 -33.844 -19.219 1 94.38 94 ASP A N 1
ATOM 724 C CA . ASP A 1 94 ? 7.688 -34.75 -18.312 1 94.38 94 ASP A CA 1
ATOM 725 C C . ASP A 1 94 ? 8.555 -35.094 -17.109 1 94.38 94 ASP A C 1
ATOM 727 O O . ASP A 1 94 ? 8.664 -36.281 -16.75 1 94.38 94 ASP A O 1
ATOM 731 N N . LEU A 1 95 ? 9.234 -34.156 -16.656 1 94.25 95 LEU A N 1
ATOM 732 C CA . LEU A 1 95 ? 10.055 -34.312 -15.453 1 94.25 95 LEU A CA 1
ATOM 733 C C . LEU A 1 95 ? 9.359 -33.719 -14.234 1 94.25 95 LEU A C 1
ATOM 735 O O . LEU A 1 95 ? 9.07 -32.531 -14.211 1 94.25 95 LEU A O 1
ATOM 739 N N . LYS A 1 96 ? 9.203 -34.469 -13.234 1 95.38 96 LYS A N 1
ATOM 740 C CA . LYS A 1 96 ? 8.539 -34 -12.023 1 95.38 96 LYS A CA 1
ATOM 741 C C . LYS A 1 96 ? 9.555 -33.5 -10.992 1 95.38 96 LYS A C 1
ATOM 743 O O . LYS A 1 96 ? 9.266 -32.594 -10.227 1 95.38 96 LYS A O 1
ATOM 748 N N . THR A 1 97 ? 10.641 -34.188 -11.086 1 96.38 97 THR A N 1
ATOM 749 C CA . THR A 1 97 ? 11.672 -33.875 -10.109 1 96.38 97 THR A CA 1
ATOM 750 C C . THR A 1 97 ? 13.055 -33.906 -10.742 1 96.38 97 THR A C 1
ATOM 752 O O . THR A 1 97 ? 13.336 -34.781 -11.562 1 96.38 97 THR A O 1
ATOM 755 N N . ILE A 1 98 ? 13.867 -32.938 -10.445 1 95.62 98 ILE A N 1
ATOM 756 C CA . ILE A 1 98 ? 15.266 -32.875 -10.844 1 95.62 98 ILE A CA 1
ATOM 757 C C . ILE A 1 98 ? 16.156 -32.781 -9.609 1 95.62 98 ILE A C 1
ATOM 759 O O . ILE A 1 98 ? 16.078 -31.828 -8.852 1 95.62 98 ILE A O 1
ATOM 763 N N . LYS A 1 99 ? 16.922 -33.781 -9.469 1 95.38 99 LYS A N 1
ATOM 764 C CA . LYS A 1 99 ? 17.828 -33.812 -8.32 1 95.38 99 LYS A CA 1
ATOM 765 C C . LYS A 1 99 ? 19.219 -33.312 -8.695 1 95.38 99 LYS A C 1
ATOM 767 O O . LYS A 1 99 ? 19.828 -33.844 -9.633 1 95.38 99 LYS A O 1
ATOM 772 N N . ARG A 1 100 ? 19.625 -32.312 -8.008 1 91.38 100 ARG A N 1
ATOM 773 C CA . ARG A 1 100 ? 20.969 -31.75 -8.188 1 91.38 100 ARG A CA 1
ATOM 774 C C . ARG A 1 100 ? 21.75 -31.781 -6.879 1 91.38 100 ARG A C 1
ATOM 776 O O . ARG A 1 100 ? 21.172 -31.969 -5.809 1 91.38 100 ARG A O 1
ATOM 783 N N . PRO A 1 101 ? 23.109 -31.656 -6.887 1 91.38 101 PRO A N 1
ATOM 784 C CA . PRO A 1 101 ? 23.938 -31.766 -5.684 1 91.38 101 PRO A CA 1
ATOM 785 C C . PRO A 1 101 ? 23.531 -30.797 -4.586 1 91.38 101 PRO A C 1
ATOM 787 O O . PRO A 1 101 ? 23.516 -31.156 -3.406 1 91.38 101 PRO A O 1
ATOM 790 N N . LEU A 1 102 ? 23.047 -29.578 -4.977 1 90.75 102 LEU A N 1
ATOM 791 C CA . LEU A 1 102 ? 22.797 -28.547 -3.969 1 90.75 102 LEU A CA 1
ATOM 792 C C . LEU A 1 102 ? 21.312 -28.391 -3.701 1 90.75 102 LEU A C 1
ATOM 794 O O . LEU A 1 102 ? 20.906 -27.844 -2.668 1 90.75 102 LEU A O 1
ATOM 798 N N . PHE A 1 103 ? 20.5 -28.828 -4.59 1 94.12 103 PHE A N 1
ATOM 799 C CA . PHE A 1 103 ? 19.078 -28.625 -4.395 1 94.12 103 PHE A CA 1
ATOM 800 C C . PHE A 1 103 ? 18.266 -29.609 -5.215 1 94.12 103 PHE A C 1
ATOM 802 O O . PHE A 1 103 ? 18.797 -30.281 -6.105 1 94.12 103 PHE A O 1
ATOM 809 N N . THR A 1 104 ? 17.047 -29.797 -4.852 1 97 104 THR A N 1
ATOM 810 C CA . THR A 1 104 ? 16.062 -30.578 -5.59 1 97 104 THR A CA 1
ATOM 811 C C . THR A 1 104 ? 14.945 -29.672 -6.121 1 97 104 THR A C 1
ATOM 813 O O . THR A 1 104 ? 14.398 -28.859 -5.379 1 97 104 THR A O 1
ATOM 816 N N . ILE A 1 105 ? 14.688 -29.781 -7.367 1 97.12 105 ILE A N 1
ATOM 817 C CA . ILE A 1 105 ? 13.641 -29 -8.023 1 97.12 105 ILE A CA 1
ATOM 818 C C . ILE A 1 105 ? 12.422 -29.891 -8.273 1 97.12 105 ILE A C 1
ATOM 820 O O . ILE A 1 105 ? 12.531 -30.938 -8.914 1 97.12 105 ILE A O 1
ATOM 824 N N . SER A 1 106 ? 11.328 -29.531 -7.801 1 97.38 106 SER A N 1
ATOM 825 C CA . SER A 1 106 ? 10.117 -30.328 -7.988 1 97.38 106 SER A CA 1
ATOM 826 C C . SER A 1 106 ? 9.016 -29.5 -8.633 1 97.38 106 SER A C 1
ATOM 828 O O . SER A 1 106 ? 8.867 -28.312 -8.336 1 97.38 106 SER A O 1
ATOM 830 N N . LEU A 1 107 ? 8.336 -30.109 -9.461 1 96.25 107 LEU A N 1
ATOM 831 C CA . LEU A 1 107 ? 7.172 -29.5 -10.109 1 96.25 107 LEU A CA 1
ATOM 832 C C . LEU A 1 107 ? 5.887 -29.859 -9.367 1 96.25 107 LEU A C 1
ATOM 834 O O . LEU A 1 107 ? 5.508 -31.031 -9.305 1 96.25 107 LEU A O 1
ATOM 838 N N . ALA A 1 108 ? 5.266 -28.875 -8.797 1 93.94 108 ALA A N 1
ATOM 839 C CA . ALA A 1 108 ? 4.035 -29.109 -8.039 1 93.94 108 ALA A CA 1
ATOM 840 C C . ALA A 1 108 ? 2.805 -28.781 -8.883 1 93.94 108 ALA A C 1
ATOM 842 O O . ALA A 1 108 ? 2.797 -27.781 -9.609 1 93.94 108 ALA A O 1
ATOM 843 N N . ILE A 1 109 ? 1.835 -29.609 -8.781 1 90.81 109 ILE A N 1
ATOM 844 C CA . ILE A 1 109 ? 0.6 -29.406 -9.531 1 90.81 109 ILE A CA 1
ATOM 845 C C . ILE A 1 109 ? -0.15 -28.203 -8.984 1 90.81 109 ILE A C 1
ATOM 847 O O . ILE A 1 109 ? -0.206 -28 -7.766 1 90.81 109 ILE A O 1
ATOM 851 N N . GLY A 1 110 ? -0.673 -27.422 -9.875 1 91.06 110 GLY A N 1
ATOM 852 C CA . GLY A 1 110 ? -1.422 -26.25 -9.477 1 91.06 110 GLY A CA 1
ATOM 853 C C . GLY A 1 110 ? -2.668 -26.578 -8.68 1 91.06 110 GLY A C 1
ATOM 854 O O . GLY A 1 110 ? -3.236 -27.656 -8.812 1 91.06 110 GLY A O 1
ATOM 855 N N . LYS A 1 111 ? -3.055 -25.578 -7.855 1 90.94 111 LYS A N 1
ATOM 856 C CA . LYS A 1 111 ? -4.277 -25.75 -7.078 1 90.94 111 LYS A CA 1
ATOM 857 C C . LYS A 1 111 ? -5.516 -25.453 -7.918 1 90.94 111 LYS A C 1
ATOM 859 O O . LYS A 1 111 ? -5.449 -24.672 -8.875 1 90.94 111 LYS A O 1
ATOM 864 N N . GLU A 1 112 ? -6.504 -26.188 -7.621 1 92.06 112 GLU A N 1
ATOM 865 C CA . GLU A 1 112 ? -7.77 -25.922 -8.297 1 92.06 112 GLU A CA 1
ATOM 866 C C . GLU A 1 112 ? -8.398 -24.625 -7.793 1 92.06 112 GLU A C 1
ATOM 868 O O . GLU A 1 112 ? -8.383 -24.344 -6.59 1 92.06 112 GLU A O 1
ATOM 873 N N . LYS A 1 113 ? -8.789 -23.875 -8.719 1 93.25 113 LYS A N 1
ATOM 874 C CA . LYS A 1 113 ? -9.469 -22.625 -8.375 1 93.25 113 LYS A CA 1
ATOM 875 C C . LYS A 1 113 ? -10.852 -22.562 -9.008 1 93.25 113 LYS A C 1
ATOM 877 O O . LYS A 1 113 ? -11.109 -23.203 -10.031 1 93.25 113 LYS A O 1
ATOM 882 N N . VAL A 1 114 ? -11.719 -21.781 -8.367 1 95.81 114 VAL A N 1
ATOM 883 C CA . VAL A 1 114 ? -13.078 -21.562 -8.867 1 95.81 114 VAL A CA 1
ATOM 884 C C . VAL A 1 114 ? -13.078 -20.453 -9.906 1 95.81 114 VAL A C 1
ATOM 886 O O . VAL A 1 114 ? -12.562 -19.359 -9.656 1 95.81 114 VAL A O 1
ATOM 889 N N . ILE A 1 115 ? -13.578 -20.734 -11.062 1 96.06 115 ILE A N 1
ATOM 890 C CA . ILE A 1 115 ? -13.812 -19.734 -12.086 1 96.06 115 ILE A CA 1
ATOM 891 C C . ILE A 1 115 ? -15.32 -19.484 -12.242 1 96.06 115 ILE A C 1
ATOM 893 O O . ILE A 1 115 ? -16.062 -20.406 -12.602 1 96.06 115 ILE A O 1
ATOM 897 N N . VAL A 1 116 ? -15.695 -18.312 -11.992 1 96.06 116 VAL A N 1
ATOM 898 C CA . VAL A 1 116 ? -17.109 -17.953 -12.148 1 96.06 116 VAL A CA 1
ATOM 899 C C . VAL A 1 116 ? -17.359 -17.469 -13.57 1 96.06 116 VAL A C 1
ATOM 901 O O . VAL A 1 116 ? -16.859 -16.422 -13.977 1 96.06 116 VAL A O 1
ATOM 904 N N . ASP A 1 117 ? -18.156 -18.141 -14.289 1 94.75 117 ASP A N 1
ATOM 905 C CA . ASP A 1 117 ? -18.406 -17.875 -15.703 1 94.75 117 ASP A CA 1
ATOM 906 C C . ASP A 1 117 ? -19.516 -16.828 -15.875 1 94.75 117 ASP A C 1
ATOM 908 O O . ASP A 1 117 ? -19.484 -16.047 -16.828 1 94.75 117 ASP A O 1
ATOM 912 N N . ASN A 1 118 ? -20.469 -16.953 -15.039 1 94.31 118 ASN A N 1
ATOM 913 C CA . ASN A 1 118 ? -21.609 -16.047 -15.078 1 94.31 118 ASN A CA 1
ATOM 914 C C . ASN A 1 118 ? -22.062 -15.648 -13.68 1 94.31 118 ASN A C 1
ATOM 916 O O . ASN A 1 118 ? -22.812 -16.391 -13.031 1 94.31 118 ASN A O 1
ATOM 920 N N . GLU A 1 119 ? -21.672 -14.539 -13.367 1 91.94 119 GLU A N 1
ATOM 921 C CA . GLU A 1 119 ? -21.953 -14.078 -12.008 1 91.94 119 GLU A CA 1
ATOM 922 C C . GLU A 1 119 ? -23.453 -13.977 -11.75 1 91.94 119 GLU A C 1
ATOM 924 O O . GLU A 1 119 ? -23.906 -14.242 -10.641 1 91.94 119 GLU A O 1
ATOM 929 N N . GLN A 1 120 ? -24.219 -13.68 -12.758 1 91.56 120 GLN A N 1
ATOM 930 C CA . GLN A 1 120 ? -25.656 -13.469 -12.609 1 91.56 120 GLN A CA 1
ATOM 931 C C . GLN A 1 120 ? -26.391 -14.797 -12.445 1 91.56 120 GLN A C 1
ATOM 933 O O . GLN A 1 120 ? -27.5 -14.836 -11.922 1 91.56 120 GLN A O 1
ATOM 938 N N . ALA A 1 121 ? -25.781 -15.789 -12.914 1 93 121 ALA A N 1
ATOM 939 C CA . ALA A 1 121 ? -26.438 -17.094 -12.906 1 93 121 ALA A CA 1
ATOM 940 C C . ALA A 1 121 ? -26.078 -17.875 -11.648 1 93 121 ALA A C 1
ATOM 942 O O . ALA A 1 121 ? -26.562 -19 -11.438 1 93 121 ALA A O 1
ATOM 943 N N . VAL A 1 122 ? -25.266 -17.297 -10.82 1 94.69 122 VAL A N 1
ATOM 944 C CA . VAL A 1 122 ? -24.891 -17.984 -9.594 1 94.69 122 VAL A CA 1
ATOM 945 C C . VAL A 1 122 ? -26.078 -18.031 -8.641 1 94.69 122 VAL A C 1
ATOM 947 O O . VAL A 1 122 ? -26.703 -17.016 -8.367 1 94.69 122 VAL A O 1
ATOM 950 N N . PRO A 1 123 ? -26.453 -19.219 -8.109 1 94.12 123 PRO A N 1
ATOM 951 C CA . PRO A 1 123 ? -27.547 -19.359 -7.148 1 94.12 123 PRO A CA 1
ATOM 952 C C . PRO A 1 123 ? -27.375 -18.469 -5.922 1 94.12 123 PRO A C 1
ATOM 954 O O . PRO A 1 123 ? -26.25 -18.25 -5.469 1 94.12 123 PRO A O 1
ATOM 957 N N . ASP A 1 124 ? -28.5 -18.125 -5.348 1 93 124 ASP A N 1
ATOM 958 C CA . ASP A 1 124 ? -28.5 -17.203 -4.211 1 93 124 ASP A CA 1
ATOM 959 C C . ASP A 1 124 ? -27.812 -17.844 -3 1 93 124 ASP A C 1
ATOM 961 O O . ASP A 1 124 ? -27.141 -17.156 -2.23 1 93 124 ASP A O 1
ATOM 965 N N . GLU A 1 125 ? -27.938 -19.141 -2.945 1 94 125 GLU A N 1
ATOM 966 C CA . GLU A 1 125 ? -27.375 -19.859 -1.797 1 94 125 GLU A CA 1
ATOM 967 C C . GLU A 1 125 ? -25.859 -19.844 -1.83 1 94 125 GLU A C 1
ATOM 969 O O . GLU A 1 125 ? -25.203 -20.125 -0.823 1 94 125 GLU A O 1
ATOM 974 N N . LEU A 1 126 ? -25.344 -19.516 -2.951 1 96 126 LEU A N 1
ATOM 975 C CA . LEU A 1 126 ? -23.891 -19.516 -3.107 1 96 126 LEU A CA 1
ATOM 976 C C . LEU A 1 126 ? -23.359 -18.094 -3.246 1 96 126 LEU A C 1
ATOM 978 O O . LEU A 1 126 ? -22.281 -17.875 -3.781 1 96 126 LEU A O 1
ATOM 982 N N . THR A 1 127 ? -24.125 -17.125 -2.883 1 94.19 127 THR A N 1
ATOM 983 C CA . THR A 1 127 ? -23.703 -15.727 -2.91 1 94.19 127 THR A CA 1
ATOM 984 C C . THR A 1 127 ? -23.609 -15.164 -1.495 1 94.19 127 THR A C 1
ATOM 986 O O . THR A 1 127 ? -24.312 -15.625 -0.593 1 94.19 127 THR A O 1
ATOM 989 N N . SER A 1 128 ? -22.641 -14.336 -1.368 1 92.12 128 SER A N 1
ATOM 990 C CA . SER A 1 128 ? -22.531 -13.594 -0.113 1 92.12 128 SER A CA 1
ATOM 991 C C . SER A 1 128 ? -23.078 -12.18 -0.252 1 92.12 128 SER A C 1
ATOM 993 O O . SER A 1 128 ? -22.828 -11.508 -1.254 1 92.12 128 SER A O 1
ATOM 995 N N . VAL A 1 129 ? -23.938 -11.883 0.62 1 89.19 129 VAL A N 1
ATOM 996 C CA . VAL A 1 129 ? -24.516 -10.547 0.635 1 89.19 129 VAL A CA 1
ATOM 997 C C . VAL A 1 129 ? -24.016 -9.773 1.854 1 89.19 129 VAL A C 1
ATOM 999 O O . VAL A 1 129 ? -24.156 -10.234 2.988 1 89.19 129 VAL A O 1
ATOM 1002 N N . VAL A 1 130 ? -23.281 -8.781 1.577 1 89.88 130 VAL A N 1
ATOM 1003 C CA . VAL A 1 130 ? -22.797 -7.938 2.664 1 89.88 130 VAL A CA 1
ATOM 1004 C C . VAL A 1 130 ? -23.391 -6.535 2.541 1 89.88 130 VAL A C 1
ATOM 1006 O O . VAL A 1 130 ? -23.281 -5.898 1.492 1 89.88 130 VAL A O 1
ATOM 1009 N N . THR A 1 131 ? -24.094 -6.121 3.543 1 89.62 131 THR A N 1
ATOM 1010 C CA . THR A 1 131 ? -24.688 -4.785 3.582 1 89.62 131 THR A CA 1
ATOM 1011 C C . THR A 1 131 ? -23.938 -3.891 4.566 1 89.62 131 THR A C 1
ATOM 1013 O O . THR A 1 131 ? -23.719 -4.273 5.719 1 89.62 131 THR A O 1
ATOM 1016 N N . LYS A 1 132 ? -23.375 -2.869 3.979 1 89.19 132 LYS A N 1
ATOM 1017 C CA . LYS A 1 132 ? -22.719 -1.893 4.84 1 89.19 132 LYS A CA 1
ATOM 1018 C C . LYS A 1 132 ? -23.547 -0.615 4.957 1 89.19 132 LYS A C 1
ATOM 1020 O O . LYS A 1 132 ? -23.875 0.014 3.951 1 89.19 132 LYS A O 1
ATOM 1025 N N . ILE A 1 133 ? -23.984 -0.372 6.133 1 89.12 133 ILE A N 1
ATOM 1026 C CA . ILE A 1 133 ? -24.703 0.854 6.449 1 89.12 133 ILE A CA 1
ATOM 1027 C C . ILE A 1 133 ? -23.781 1.827 7.172 1 89.12 133 ILE A C 1
ATOM 1029 O O . ILE A 1 133 ? -23.219 1.494 8.219 1 89.12 133 ILE A O 1
ATOM 1033 N N . ALA A 1 134 ? -23.516 2.867 6.555 1 92.69 134 ALA A N 1
ATOM 1034 C CA . ALA A 1 134 ? -22.625 3.854 7.168 1 92.69 134 ALA A CA 1
ATOM 1035 C C . ALA A 1 134 ? -23.203 5.258 7.051 1 92.69 134 ALA A C 1
ATOM 1037 O O . ALA A 1 134 ? -23.953 5.555 6.117 1 92.69 134 ALA A O 1
ATOM 1038 N N . PRO A 1 135 ? -22.922 6.109 8.039 1 94.62 135 PRO A N 1
ATOM 1039 C CA . PRO A 1 135 ? -23.359 7.504 7.934 1 94.62 135 PRO A CA 1
ATOM 1040 C C . PRO A 1 135 ? -22.781 8.211 6.703 1 94.62 135 PRO A C 1
ATOM 1042 O O . PRO A 1 135 ? -21.625 7.996 6.352 1 94.62 135 PRO A O 1
ATOM 1045 N N . ASP A 1 136 ? -23.672 8.875 6.008 1 94.94 136 ASP A N 1
ATOM 1046 C CA . ASP A 1 136 ? -23.25 9.711 4.895 1 94.94 136 ASP A CA 1
ATOM 1047 C C . ASP A 1 136 ? -22.734 11.062 5.391 1 94.94 136 ASP A C 1
ATOM 1049 O O . ASP A 1 136 ? -23.516 12 5.566 1 94.94 136 ASP A O 1
ATOM 1053 N N . LYS A 1 137 ? -21.469 11.141 5.441 1 95.06 137 LYS A N 1
ATOM 1054 C CA . LYS A 1 137 ? -20.859 12.312 6.07 1 95.06 137 LYS A CA 1
ATOM 1055 C C . LYS A 1 137 ? -21.125 13.578 5.254 1 95.06 137 LYS A C 1
ATOM 1057 O O . LYS A 1 137 ? -21.281 14.664 5.812 1 95.06 137 LYS A O 1
ATOM 1062 N N . ASN A 1 138 ? -21.188 13.438 4.035 1 95.5 138 ASN A N 1
ATOM 1063 C CA . ASN A 1 138 ? -21.484 14.594 3.195 1 95.5 138 ASN A CA 1
ATOM 1064 C C . ASN A 1 138 ? -22.922 15.086 3.393 1 95.5 138 ASN A C 1
ATOM 1066 O O . ASN A 1 138 ? -23.156 16.281 3.525 1 95.5 138 ASN A O 1
ATOM 1070 N N . ALA A 1 139 ? -23.734 14.156 3.377 1 95.06 139 ALA A N 1
ATOM 1071 C CA . ALA A 1 139 ? -25.141 14.516 3.592 1 95.06 139 ALA A CA 1
ATOM 1072 C C . ALA A 1 139 ? -25.344 15.102 4.984 1 95.06 139 ALA A C 1
ATOM 1074 O O . ALA A 1 139 ? -26.109 16.062 5.148 1 95.06 139 ALA A O 1
ATOM 1075 N N . ILE A 1 140 ? -24.672 14.555 5.93 1 96.5 140 ILE A N 1
ATOM 1076 C CA . ILE A 1 140 ? -24.781 15.031 7.301 1 96.5 140 ILE A CA 1
ATOM 1077 C C . ILE A 1 140 ? -24.25 16.469 7.395 1 96.5 140 ILE A C 1
ATOM 1079 O O . ILE A 1 140 ? -24.891 17.328 7.984 1 96.5 140 ILE A O 1
ATOM 1083 N N . ALA A 1 141 ? -23.172 16.656 6.797 1 95.94 141 ALA A N 1
ATOM 1084 C CA . ALA A 1 141 ? -22.562 18 6.797 1 95.94 141 ALA A CA 1
ATOM 1085 C C . ALA A 1 141 ? -23.516 19.016 6.176 1 95.94 141 ALA A C 1
ATOM 1087 O O . ALA A 1 141 ? -23.703 20.109 6.73 1 95.94 141 ALA A O 1
ATOM 1088 N N . ALA A 1 142 ? -24.094 18.688 5.082 1 96 142 ALA A N 1
ATOM 1089 C CA . ALA A 1 142 ? -25.016 19.594 4.391 1 96 142 ALA A CA 1
ATOM 1090 C C . ALA A 1 142 ? -26.219 19.922 5.266 1 96 142 ALA A C 1
ATOM 1092 O O . ALA A 1 142 ? -26.625 21.078 5.363 1 96 142 ALA A O 1
ATOM 1093 N N . LYS A 1 143 ? -26.703 18.938 5.863 1 95.56 143 LYS A N 1
ATOM 1094 C CA . LYS A 1 143 ? -27.859 19.125 6.719 1 95.56 143 LYS A CA 1
ATOM 1095 C C . LYS A 1 143 ? -27.531 20.016 7.914 1 95.56 143 LYS A C 1
ATOM 1097 O O . LYS A 1 143 ? -28.281 20.938 8.234 1 95.56 143 LYS A O 1
ATOM 1102 N N . LEU A 1 144 ? -26.438 19.734 8.562 1 96.19 144 LEU A N 1
ATOM 1103 C CA . LEU A 1 144 ? -26.047 20.5 9.742 1 96.19 144 LEU A CA 1
ATOM 1104 C C . LEU A 1 144 ? -25.766 21.953 9.391 1 96.19 144 LEU A C 1
ATOM 1106 O O . LEU A 1 144 ? -26.125 22.859 10.148 1 96.19 144 LEU A O 1
ATOM 1110 N N . LYS A 1 145 ? -25.172 22.141 8.25 1 95.75 145 LYS A N 1
ATOM 1111 C CA . LYS A 1 145 ? -24.891 23.516 7.797 1 95.75 145 LYS A CA 1
ATOM 1112 C C . LYS A 1 145 ? -26.188 24.234 7.457 1 95.75 145 LYS A C 1
ATOM 1114 O O . LYS A 1 145 ? -26.344 25.422 7.773 1 95.75 145 LYS A O 1
ATOM 1119 N N . ALA A 1 146 ? -27.062 23.578 6.852 1 95.94 146 ALA A N 1
ATOM 1120 C CA . ALA A 1 146 ? -28.359 24.156 6.539 1 95.94 146 ALA A CA 1
ATOM 1121 C C . ALA A 1 146 ? -29.109 24.547 7.812 1 95.94 146 ALA A C 1
ATOM 1123 O O . ALA A 1 146 ? -29.703 25.609 7.895 1 95.94 146 ALA A O 1
ATOM 1124 N N . ASN A 1 147 ? -29.078 23.656 8.742 1 95.69 147 ASN A N 1
ATOM 1125 C CA . ASN A 1 147 ? -29.703 23.938 10.031 1 95.69 147 ASN A CA 1
ATOM 1126 C C . ASN A 1 147 ? -29.078 25.156 10.703 1 95.69 147 ASN A C 1
ATOM 1128 O O . ASN A 1 147 ? -29.797 25.984 11.281 1 95.69 147 ASN A O 1
ATOM 1132 N N . ARG A 1 148 ? -27.812 25.188 10.625 1 95.06 148 ARG A N 1
ATOM 1133 C CA . ARG A 1 148 ? -27.094 26.312 11.219 1 95.06 148 ARG A CA 1
ATOM 1134 C C . ARG A 1 148 ? -27.484 27.625 10.555 1 95.06 148 ARG A C 1
ATOM 1136 O O . ARG A 1 148 ? -27.734 28.625 11.234 1 95.06 148 ARG A O 1
ATOM 1143 N N . GLU A 1 149 ? -27.562 27.594 9.258 1 96.19 149 GLU A N 1
ATOM 1144 C CA . GLU A 1 149 ? -27.969 28.781 8.516 1 96.19 149 GLU A CA 1
ATOM 1145 C C . GLU A 1 149 ? -29.391 29.188 8.836 1 96.19 149 GLU A C 1
ATOM 1147 O O . GLU A 1 149 ? -29.688 30.375 9.031 1 96.19 149 GLU A O 1
ATOM 1152 N N . HIS A 1 150 ? -30.219 28.266 8.859 1 97.19 150 HIS A N 1
ATOM 1153 C CA . HIS A 1 150 ? -31.609 28.516 9.227 1 97.19 150 HIS A CA 1
ATOM 1154 C C . HIS A 1 150 ? -31.703 29.141 10.617 1 97.19 150 HIS A C 1
ATOM 1156 O O . HIS A 1 150 ? -32.375 30.172 10.797 1 97.19 150 HIS A O 1
ATOM 1162 N N . ASN A 1 151 ? -31.031 28.547 11.539 1 96.81 151 ASN A N 1
ATOM 1163 C CA . ASN A 1 151 ? -31.094 29.031 12.914 1 96.81 151 ASN A CA 1
ATOM 1164 C C . ASN A 1 151 ? -30.5 30.438 13.039 1 96.81 151 ASN A C 1
ATOM 1166 O O . ASN A 1 151 ? -30.969 31.234 13.844 1 96.81 151 ASN A O 1
ATOM 1170 N N . GLU A 1 152 ? -29.5 30.656 12.234 1 96.12 152 GLU A N 1
ATOM 1171 C CA . GLU A 1 152 ? -28.922 32 12.211 1 96.12 152 GLU A CA 1
ATOM 1172 C C . GLU A 1 152 ? -29.922 33.031 11.695 1 96.12 152 GLU A C 1
ATOM 1174 O O . GLU A 1 152 ? -30.031 34.125 12.242 1 96.12 152 GLU A O 1
ATOM 1179 N N . SER A 1 153 ? -30.656 32.688 10.711 1 95.94 153 SER A N 1
ATOM 1180 C CA . SER A 1 153 ? -31.688 33.562 10.164 1 95.94 153 SER A CA 1
ATOM 1181 C C . SER A 1 153 ? -32.812 33.812 11.18 1 95.94 153 SER A C 1
ATOM 1183 O O . SER A 1 153 ? -33.25 34.938 11.344 1 95.94 153 SER A O 1
ATOM 1185 N N . VAL A 1 154 ? -33.188 32.781 11.859 1 96.62 154 VAL A N 1
ATOM 1186 C CA . VAL A 1 154 ? -34.25 32.875 12.859 1 96.62 154 VAL A CA 1
ATOM 1187 C C . VAL A 1 154 ? -33.781 33.75 14.016 1 96.62 154 VAL A C 1
ATOM 1189 O O . VAL A 1 154 ? -34.531 34.594 14.508 1 96.62 154 VAL A O 1
ATOM 1192 N N . ARG A 1 155 ? -32.531 33.562 14.383 1 96 155 ARG A N 1
ATOM 1193 C CA . ARG A 1 155 ? -32 34.375 15.469 1 96 155 ARG A CA 1
ATOM 1194 C C . ARG A 1 155 ? -31.938 35.844 15.086 1 96 155 ARG A C 1
ATOM 1196 O O . ARG A 1 155 ? -32.156 36.719 15.914 1 96 155 ARG A O 1
ATOM 1203 N N . LYS A 1 156 ? -31.688 36.125 13.844 1 96.69 156 LYS A N 1
ATOM 1204 C CA . LYS A 1 156 ? -31.688 37.531 13.359 1 96.69 156 LYS A CA 1
ATOM 1205 C C . LYS A 1 156 ? -33.094 38.125 13.406 1 96.69 156 LYS A C 1
ATOM 1207 O O . LYS A 1 156 ? -33.25 39.281 13.789 1 96.69 156 LYS A O 1
ATOM 1212 N N . ARG A 1 157 ? -34.062 37.375 13.133 1 96.5 157 ARG A N 1
ATOM 1213 C CA . ARG A 1 157 ? -35.438 37.812 13.172 1 96.5 157 ARG A CA 1
ATOM 1214 C C . ARG A 1 157 ? -35.906 38.031 14.609 1 96.5 157 ARG A C 1
ATOM 1216 O O . ARG A 1 157 ? -36.594 39 14.906 1 96.5 157 ARG A O 1
ATOM 1223 N N . MET A 1 158 ? -35.469 37.156 15.469 1 96.25 158 MET A N 1
ATOM 1224 C CA . MET A 1 158 ? -35.781 37.312 16.891 1 96.25 158 MET A CA 1
ATOM 1225 C C . MET A 1 158 ? -35.188 38.625 17.438 1 96.25 158 MET A C 1
ATOM 1227 O O . MET A 1 158 ? -35.844 39.344 18.188 1 96.25 158 MET A O 1
ATOM 1231 N N . ALA A 1 159 ? -34 38.906 17.047 1 95.75 159 ALA A N 1
ATOM 1232 C CA . ALA A 1 159 ? -33.312 40.125 17.484 1 95.75 159 ALA A CA 1
ATOM 1233 C C . ALA A 1 159 ? -34 41.375 16.953 1 95.75 159 ALA A C 1
ATOM 1235 O O . ALA A 1 159 ? -33.938 42.438 17.578 1 95.75 159 ALA A O 1
ATOM 1236 N N . ALA A 1 160 ? -34.688 41.25 15.836 1 95.75 160 ALA A N 1
ATOM 1237 C CA . ALA A 1 160 ? -35.406 42.344 15.234 1 95.75 160 ALA A CA 1
ATOM 1238 C C . ALA A 1 160 ? -36.781 42.5 15.867 1 95.75 160 ALA A C 1
ATOM 1240 O O . ALA A 1 160 ? -37.562 43.406 15.508 1 95.75 160 ALA A O 1
ATOM 1241 N N . GLY A 1 161 ? -37.188 41.562 16.734 1 94.31 161 GLY A N 1
ATOM 1242 C CA . GLY A 1 161 ? -38.406 41.719 17.5 1 94.31 161 GLY A CA 1
ATOM 1243 C C . GLY A 1 161 ? -39.469 40.719 17.125 1 94.31 161 GLY A C 1
ATOM 1244 O O . GLY A 1 161 ? -40.594 40.781 17.672 1 94.31 161 GLY A O 1
ATOM 1245 N N . GLU A 1 162 ? -39.25 39.812 16.203 1 94.69 162 GLU A N 1
ATOM 1246 C CA . GLU A 1 162 ? -40.25 38.812 15.797 1 94.69 162 GLU A CA 1
ATOM 1247 C C . GLU A 1 162 ? -40.281 37.625 16.781 1 94.69 162 GLU A C 1
ATOM 1249 O O . GLU A 1 162 ? -39.219 37.188 17.266 1 94.69 162 GLU A O 1
ATOM 1254 N N . ASP A 1 163 ? -41.406 37.281 17.25 1 95.12 163 ASP A N 1
ATOM 1255 C CA . ASP A 1 163 ? -41.531 36.094 18.109 1 95.12 163 ASP A CA 1
ATOM 1256 C C . ASP A 1 163 ? -41.531 34.812 17.281 1 95.12 163 ASP A C 1
ATOM 1258 O O . ASP A 1 163 ? -42.594 34.344 16.875 1 95.12 163 ASP A O 1
ATOM 1262 N N . CYS A 1 164 ? -40.406 34.25 16.938 1 95.88 164 CYS A N 1
ATOM 1263 C CA . CYS A 1 164 ? -40.312 33.062 16.062 1 95.88 164 CYS A CA 1
ATOM 1264 C C . CYS A 1 164 ? -39.375 32.031 16.672 1 95.88 164 CYS A C 1
ATOM 1266 O O . CYS A 1 164 ? -38.719 31.281 15.938 1 95.88 164 CYS A O 1
ATOM 1268 N N . GLU A 1 165 ? -39.219 31.953 17.969 1 94.38 165 GLU A N 1
ATOM 1269 C CA . GLU A 1 165 ? -38.375 31 18.672 1 94.38 165 GLU A CA 1
ATOM 1270 C C . GLU A 1 165 ? -38.75 29.562 18.328 1 94.38 165 GLU A C 1
ATOM 1272 O O . GLU A 1 165 ? -37.875 28.672 18.312 1 94.38 165 GLU A O 1
ATOM 1277 N N . HIS A 1 166 ? -40.031 29.5 18.094 1 94.75 166 HIS A N 1
ATOM 1278 C CA . HIS A 1 166 ? -40.562 28.156 17.797 1 94.75 166 HIS A CA 1
ATOM 1279 C C . HIS A 1 166 ? -40 27.625 16.484 1 94.75 166 HIS A C 1
ATOM 1281 O O . HIS A 1 166 ? -40.062 26.438 16.219 1 94.75 166 HIS A O 1
ATOM 1287 N N . GLU A 1 167 ? -39.375 28.391 15.664 1 96.19 167 GLU A N 1
ATOM 1288 C CA . GLU A 1 167 ? -38.875 28 14.352 1 96.19 167 GLU A CA 1
ATOM 1289 C C . GLU A 1 167 ? -37.438 27.484 14.445 1 96.19 167 GLU A C 1
ATOM 1291 O O . GLU A 1 167 ? -36.906 26.969 13.461 1 96.19 167 GLU A O 1
ATOM 1296 N N . LEU A 1 168 ? -36.812 27.594 15.523 1 96.38 168 LEU A N 1
ATOM 1297 C CA . LEU A 1 168 ? -35.438 27.094 15.695 1 96.38 168 LEU A CA 1
ATOM 1298 C C . LEU A 1 168 ? -35.406 25.578 15.57 1 96.38 168 LEU A C 1
ATOM 1300 O O . LEU A 1 168 ? -36.281 24.891 16.078 1 96.38 168 LEU A O 1
ATOM 1304 N N . ILE A 1 169 ? -34.438 25.109 14.891 1 94.56 169 ILE A N 1
ATOM 1305 C CA . ILE A 1 169 ? -34.188 23.672 14.758 1 94.56 169 ILE A CA 1
ATOM 1306 C C . ILE A 1 169 ? -33.219 23.203 15.828 1 94.56 169 ILE A C 1
ATOM 1308 O O . ILE A 1 169 ? -32.094 23.734 15.93 1 94.56 169 ILE A O 1
ATOM 1312 N N . PRO A 1 170 ? -33.688 22.281 16.656 1 93.31 170 PRO A N 1
ATOM 1313 C CA . PRO A 1 170 ? -32.75 21.781 17.672 1 93.31 170 PRO A CA 1
ATOM 1314 C C . PRO A 1 170 ? -31.531 21.094 17.078 1 93.31 170 PRO A C 1
ATOM 1316 O O . PRO A 1 170 ? -31.625 20.469 16.016 1 93.31 170 PRO A O 1
ATOM 1319 N N . GLU A 1 171 ? -30.391 21.234 17.734 1 89.25 171 GLU A N 1
ATOM 1320 C CA . GLU A 1 171 ? -29.172 20.531 17.297 1 89.25 171 GLU A CA 1
ATOM 1321 C C . GLU A 1 171 ? -29.297 19.031 17.5 1 89.25 171 GLU A C 1
ATOM 1323 O O . GLU A 1 171 ? -29.781 18.578 18.547 1 89.25 171 GLU A O 1
ATOM 1328 N N . PRO A 1 172 ? -28.891 18.328 16.5 1 92.38 172 PRO A N 1
ATOM 1329 C CA . PRO A 1 172 ? -28.984 16.875 16.672 1 92.38 172 PRO A CA 1
ATOM 1330 C C . PRO A 1 172 ? -28 16.344 17.719 1 92.38 172 PRO A C 1
ATOM 1332 O O . PRO A 1 172 ? -26.953 16.953 17.953 1 92.38 172 PRO A O 1
ATOM 1335 N N . THR A 1 173 ? -28.359 15.227 18.391 1 92 173 THR A N 1
ATOM 1336 C CA . THR A 1 173 ? -27.516 14.602 19.406 1 92 173 THR A CA 1
ATOM 1337 C C . THR A 1 173 ? -26.656 13.508 18.781 1 92 173 THR A C 1
ATOM 1339 O O . THR A 1 173 ? -25.75 12.961 19.422 1 92 173 THR A O 1
ATOM 1342 N N . TRP A 1 174 ? -26.891 13.25 17.594 1 95.06 174 TRP A N 1
ATOM 1343 C CA . TRP A 1 174 ? -26.25 12.094 16.984 1 95.06 174 TRP A CA 1
ATOM 1344 C C . TRP A 1 174 ? -25.047 12.523 16.141 1 95.06 174 TRP A C 1
ATOM 1346 O O . TRP A 1 174 ? -24.203 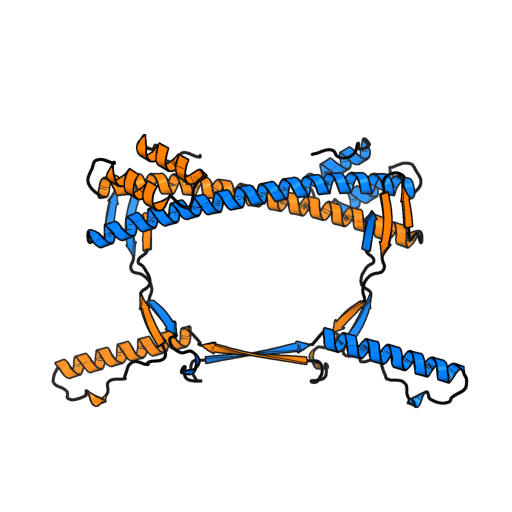11.695 15.789 1 95.06 174 TRP A O 1
ATOM 1356 N N . ALA A 1 175 ? -24.875 13.82 15.883 1 96.38 175 ALA A N 1
ATOM 1357 C CA . ALA A 1 175 ? -23.719 14.328 15.148 1 96.38 175 ALA A CA 1
ATOM 1358 C C . ALA A 1 175 ? -23.562 15.828 15.352 1 96.38 175 ALA A C 1
ATOM 1360 O O . ALA A 1 175 ? -24.5 16.516 15.75 1 96.38 175 ALA A O 1
ATOM 1361 N N . HIS A 1 176 ? -22.359 16.359 15.156 1 96.5 176 HIS A N 1
ATOM 1362 C CA . HIS A 1 176 ? -22.109 17.797 15.18 1 96.5 176 HIS A CA 1
ATOM 1363 C C . HIS A 1 176 ? -20.906 18.156 14.32 1 96.5 176 HIS A C 1
ATOM 1365 O O . HIS A 1 176 ? -20.141 17.281 13.922 1 96.5 176 HIS A O 1
ATOM 1371 N N . LEU A 1 177 ? -20.812 19.375 13.992 1 95.31 177 LEU A N 1
ATOM 1372 C CA . LEU A 1 177 ? -19.656 19.906 13.273 1 95.31 177 LEU A CA 1
ATOM 1373 C C . LEU A 1 177 ? -18.578 20.344 14.242 1 95.31 177 LEU A C 1
ATOM 1375 O O . LEU A 1 177 ? -18.875 20.922 15.289 1 95.31 177 LEU A O 1
ATOM 1379 N N . GLU A 1 178 ? -17.359 19.875 13.93 1 94.25 178 GLU A N 1
ATOM 1380 C CA . GLU A 1 178 ? -16.203 20.297 14.727 1 94.25 178 GLU A CA 1
ATOM 1381 C C . GLU A 1 178 ? -15.094 20.844 13.836 1 94.25 178 GLU A C 1
ATOM 1383 O O . GLU A 1 178 ? -14.781 20.266 12.789 1 94.25 178 GLU A O 1
ATOM 1388 N N . ARG A 1 179 ? -14.648 22 14.234 1 92.56 179 ARG A N 1
ATOM 1389 C CA . ARG A 1 179 ? -13.539 22.578 13.477 1 92.56 179 ARG A CA 1
ATOM 1390 C C . ARG A 1 179 ? -12.234 21.859 13.773 1 92.56 179 ARG A C 1
ATOM 1392 O O . ARG A 1 179 ? -11.914 21.594 14.938 1 92.56 179 ARG A O 1
ATOM 1399 N N . GLY A 1 180 ? -11.609 21.484 12.781 1 90.62 180 GLY A N 1
ATOM 1400 C CA . GLY A 1 180 ? -10.312 20.828 12.945 1 90.62 180 GLY A CA 1
ATOM 1401 C C . GLY A 1 180 ? -9.219 21.797 13.367 1 90.62 180 GLY A C 1
ATOM 1402 O O . GLY A 1 180 ? -9.453 23 13.508 1 90.62 180 GLY A O 1
ATOM 1403 N N . GLU A 1 181 ? -8 21.281 13.656 1 90 181 GLU A N 1
ATOM 1404 C CA . GLU A 1 181 ? -6.855 22.094 14.039 1 90 181 GLU A CA 1
ATOM 1405 C C . GLU A 1 181 ? -6.426 23.031 12.906 1 90 181 GLU A C 1
ATOM 1407 O O . GLU A 1 181 ? -6.605 22.703 11.734 1 90 181 GLU A O 1
ATOM 1412 N N . SER A 1 182 ? -6.023 24.203 13.352 1 93.62 182 SER A N 1
ATOM 1413 C CA . SER A 1 182 ? -5.469 25.109 12.359 1 93.62 182 SER A CA 1
ATOM 1414 C C . SER A 1 182 ? -4.25 24.5 11.672 1 93.62 182 SER A C 1
ATOM 1416 O O . SER A 1 182 ? -3.691 23.516 12.148 1 93.62 182 SER A O 1
ATOM 1418 N N . SER A 1 183 ? -3.953 25.016 10.516 1 94.94 183 SER A N 1
ATOM 1419 C CA . SER A 1 183 ? -2.811 24.531 9.758 1 94.94 183 SER A CA 1
ATOM 1420 C C . SER A 1 183 ? -1.864 25.656 9.375 1 94.94 183 SER A C 1
ATOM 1422 O O . SER A 1 183 ? -2.252 26.828 9.391 1 94.94 183 SER A O 1
ATOM 1424 N N . ILE A 1 184 ? -0.609 25.297 9.117 1 96.06 184 ILE A N 1
ATOM 1425 C CA . ILE A 1 184 ? 0.419 26.266 8.758 1 96.06 184 ILE A CA 1
ATOM 1426 C C . ILE A 1 184 ? 0.641 26.25 7.246 1 96.06 184 ILE A C 1
ATOM 1428 O O . ILE A 1 184 ? 0.775 25.172 6.645 1 96.06 184 ILE A O 1
ATOM 1432 N N . ARG A 1 185 ? 0.56 27.453 6.66 1 95.5 185 ARG A N 1
ATOM 1433 C CA . ARG A 1 185 ? 0.874 27.625 5.246 1 95.5 185 ARG A CA 1
ATOM 1434 C C . ARG A 1 185 ? 2.117 28.484 5.059 1 95.5 185 ARG A C 1
ATOM 1436 O O . ARG A 1 185 ? 2.23 29.562 5.652 1 95.5 185 ARG A O 1
ATOM 1443 N N . ILE A 1 186 ? 3.051 27.969 4.316 1 94.62 186 ILE A N 1
ATOM 1444 C CA . ILE A 1 186 ? 4.285 28.703 4.062 1 94.62 186 ILE A CA 1
ATOM 1445 C C . ILE A 1 186 ? 4.402 29.016 2.572 1 94.62 186 ILE A C 1
ATOM 1447 O O . ILE A 1 186 ? 4.352 28.109 1.736 1 94.62 186 ILE A O 1
ATOM 1451 N N . LYS A 1 187 ? 4.516 30.312 2.238 1 90.19 187 LYS A N 1
ATOM 1452 C CA . LYS A 1 187 ? 4.625 30.766 0.852 1 90.19 187 LYS A CA 1
ATOM 1453 C C . LYS A 1 187 ? 5.918 31.531 0.621 1 90.19 187 LYS A C 1
ATOM 1455 O O . LYS A 1 187 ? 6.363 32.281 1.494 1 90.19 187 LYS A O 1
ATOM 1460 N N . MET B 1 1 ? 26.188 -7.402 -6.008 1 58.59 1 MET B N 1
ATOM 1461 C CA . MET B 1 1 ? 25.312 -8.562 -5.91 1 58.59 1 MET B CA 1
ATOM 1462 C C . MET B 1 1 ? 25.859 -9.586 -4.922 1 58.59 1 MET B C 1
ATOM 1464 O O . MET B 1 1 ? 27.078 -9.797 -4.855 1 58.59 1 MET B O 1
ATOM 1468 N N . THR B 1 2 ? 25.234 -9.82 -3.791 1 58.88 2 THR B N 1
ATOM 1469 C CA . THR B 1 2 ? 25.75 -10.867 -2.904 1 58.88 2 THR B CA 1
ATOM 1470 C C . THR B 1 2 ? 25.766 -12.211 -3.615 1 58.88 2 THR B C 1
ATOM 1472 O O . THR B 1 2 ? 24.797 -12.602 -4.266 1 58.88 2 THR B O 1
ATOM 1475 N N . GLN B 1 3 ? 26.984 -12.492 -4.07 1 76.69 3 GLN B N 1
ATOM 1476 C CA . GLN B 1 3 ? 27.156 -13.672 -4.91 1 76.69 3 GLN B CA 1
ATOM 1477 C C . GLN B 1 3 ? 27.141 -14.945 -4.07 1 76.69 3 GLN B C 1
ATOM 1479 O O . GLN B 1 3 ? 28.141 -15.32 -3.473 1 76.69 3 GLN B O 1
ATOM 1484 N N . LEU B 1 4 ? 25.969 -15.539 -3.773 1 79.75 4 LEU B N 1
ATOM 1485 C CA . LEU B 1 4 ? 25.844 -16.797 -3.057 1 79.75 4 LEU B CA 1
ATOM 1486 C C . LEU B 1 4 ? 26.484 -17.938 -3.838 1 79.75 4 LEU B C 1
ATOM 1488 O O . LEU B 1 4 ? 27.156 -18.797 -3.258 1 79.75 4 LEU B O 1
ATOM 1492 N N . TYR B 1 5 ? 26.328 -17.906 -5.211 1 88 5 TYR B N 1
ATOM 1493 C CA . TYR B 1 5 ? 26.875 -18.953 -6.074 1 88 5 TYR B CA 1
ATOM 1494 C C . TYR B 1 5 ? 27.719 -18.359 -7.191 1 88 5 TYR B C 1
ATOM 1496 O O . TYR B 1 5 ? 27.406 -17.281 -7.707 1 88 5 TYR B O 1
ATOM 1504 N N . LYS B 1 6 ? 28.703 -19.141 -7.559 1 87.31 6 LYS B N 1
ATOM 1505 C CA . LYS B 1 6 ? 29.516 -18.75 -8.711 1 87.31 6 LYS B CA 1
ATOM 1506 C C . LYS B 1 6 ? 28.766 -19 -10.016 1 87.31 6 LYS B C 1
ATOM 1508 O O . LYS B 1 6 ? 28.141 -20.062 -10.188 1 87.31 6 LYS B O 1
ATOM 1513 N N . LEU B 1 7 ? 28.75 -18 -10.859 1 85.81 7 LEU B N 1
ATOM 1514 C CA . LEU B 1 7 ? 28.047 -18.109 -12.125 1 85.81 7 LEU B CA 1
ATOM 1515 C C . LEU B 1 7 ? 29.016 -18.234 -13.289 1 85.81 7 LEU B C 1
ATOM 1517 O O . LEU B 1 7 ? 30.109 -17.672 -13.25 1 85.81 7 LEU B O 1
ATOM 1521 N N . THR B 1 8 ? 28.656 -19.062 -14.242 1 84 8 THR B N 1
ATOM 1522 C CA . THR B 1 8 ? 29.422 -19.094 -15.484 1 84 8 THR B CA 1
ATOM 1523 C C . THR B 1 8 ? 29.344 -17.766 -16.219 1 84 8 THR B C 1
ATOM 1525 O O . THR B 1 8 ? 28.547 -16.891 -15.844 1 84 8 THR B O 1
ATOM 1528 N N . GLY B 1 9 ? 30.219 -17.609 -17.25 1 84.69 9 GLY B N 1
ATOM 1529 C CA . GLY B 1 9 ? 30.266 -16.359 -18 1 84.69 9 GLY B CA 1
ATOM 1530 C C . GLY B 1 9 ? 28.922 -15.977 -18.594 1 84.69 9 GLY B C 1
ATOM 1531 O O . GLY B 1 9 ? 28.516 -14.812 -18.547 1 84.69 9 GLY B O 1
ATOM 1532 N N . GLN B 1 10 ? 28.156 -16.984 -19.141 1 84 10 GLN B N 1
ATOM 1533 C CA . GLN B 1 10 ? 26.859 -16.719 -19.766 1 84 10 GLN B CA 1
ATOM 1534 C C . GLN B 1 10 ? 25.828 -16.312 -18.719 1 84 10 GLN B C 1
ATOM 1536 O O . GLN B 1 10 ? 25.031 -15.383 -18.938 1 84 10 GLN B O 1
ATOM 1541 N N . MET B 1 11 ? 25.891 -17 -17.609 1 87.06 11 MET B N 1
ATOM 1542 C CA . MET B 1 11 ? 24.953 -16.703 -16.547 1 87.06 11 MET B CA 1
ATOM 1543 C C . MET B 1 11 ? 25.25 -15.336 -15.914 1 87.06 11 MET B C 1
ATOM 1545 O O . MET B 1 11 ? 24.344 -14.648 -15.461 1 87.06 11 MET B O 1
ATOM 1549 N N . ALA B 1 12 ? 26.516 -15.016 -15.961 1 86.38 12 ALA B N 1
ATOM 1550 C CA . ALA B 1 12 ? 26.891 -13.703 -15.43 1 86.38 12 ALA B CA 1
ATOM 1551 C C . ALA B 1 12 ? 26.344 -12.578 -16.312 1 86.38 12 ALA B C 1
ATOM 1553 O O . ALA B 1 12 ? 25.891 -11.547 -15.805 1 86.38 12 ALA B O 1
ATOM 1554 N N . GLU B 1 13 ? 26.391 -12.836 -17.609 1 85.5 13 GLU B N 1
ATOM 1555 C CA . GLU B 1 13 ? 25.828 -11.859 -18.547 1 85.5 13 GLU B CA 1
ATOM 1556 C C . GLU B 1 13 ? 24.328 -11.727 -18.375 1 85.5 13 GLU B C 1
ATOM 1558 O O . GLU B 1 13 ? 23.781 -10.617 -18.422 1 85.5 13 GLU B O 1
ATOM 1563 N N . LEU B 1 14 ? 23.719 -12.789 -18.203 1 87.06 14 LEU B N 1
ATOM 1564 C CA . LEU B 1 14 ? 22.281 -12.781 -18 1 87.06 14 LEU B CA 1
ATOM 1565 C C . LEU B 1 14 ? 21.922 -12.031 -16.719 1 87.06 14 LEU B C 1
ATOM 1567 O O . LEU B 1 14 ? 20.953 -11.266 -16.688 1 87.06 14 LEU B O 1
ATOM 1571 N N . ALA B 1 15 ? 22.719 -12.219 -15.688 1 86 15 ALA B N 1
ATOM 1572 C CA . ALA B 1 15 ? 22.516 -11.539 -14.414 1 86 15 ALA B CA 1
ATOM 1573 C C . ALA B 1 15 ? 22.547 -10.023 -14.586 1 86 15 ALA B C 1
ATOM 1575 O O . ALA B 1 15 ? 21.75 -9.305 -13.992 1 86 15 ALA B O 1
ATOM 1576 N N . ALA B 1 16 ? 23.422 -9.625 -15.398 1 83.25 16 ALA B N 1
ATOM 1577 C CA . ALA B 1 16 ? 23.578 -8.188 -15.641 1 83.25 16 ALA B CA 1
ATOM 1578 C C . ALA B 1 16 ? 22.359 -7.625 -16.375 1 83.25 16 ALA B C 1
ATOM 1580 O O . ALA B 1 16 ? 21.969 -6.48 -16.141 1 83.25 16 ALA B O 1
ATOM 1581 N N . MET B 1 17 ? 21.766 -8.43 -17.141 1 82.12 17 MET B N 1
ATOM 1582 C CA . MET B 1 17 ? 20.578 -8.008 -17.906 1 82.12 17 MET B CA 1
ATOM 1583 C C . MET B 1 17 ? 19.359 -7.906 -16.984 1 82.12 17 MET B C 1
ATOM 1585 O O . MET B 1 17 ? 18.438 -7.148 -17.266 1 82.12 17 MET B O 1
ATOM 1589 N N . CYS B 1 18 ? 19.328 -8.641 -15.922 1 81.31 18 CYS B N 1
ATOM 1590 C CA . CYS B 1 18 ? 18.203 -8.688 -14.984 1 81.31 18 CYS B CA 1
ATOM 1591 C C . CYS B 1 18 ? 18.141 -7.414 -14.148 1 81.31 18 CYS B C 1
ATOM 1593 O O . CYS B 1 18 ? 17.172 -7.188 -13.438 1 81.31 18 CYS B O 1
ATOM 1595 N N . ASP B 1 19 ? 19.062 -6.508 -14.328 1 78.62 19 ASP B N 1
ATOM 1596 C CA . ASP B 1 19 ? 19.094 -5.262 -13.57 1 78.62 19 ASP B CA 1
ATOM 1597 C C . ASP B 1 19 ? 18.422 -4.129 -14.359 1 78.62 19 ASP B C 1
ATOM 1599 O O . ASP B 1 19 ? 18.125 -3.072 -13.797 1 78.62 19 ASP B O 1
ATOM 1603 N N . THR B 1 20 ? 18.234 -4.301 -15.68 1 73.19 20 THR B N 1
ATOM 1604 C CA . THR B 1 20 ? 17.875 -3.129 -16.469 1 73.19 20 THR B CA 1
ATOM 1605 C C . THR B 1 20 ? 16.562 -3.359 -17.219 1 73.19 20 THR B C 1
ATOM 1607 O O . THR B 1 20 ? 15.781 -2.428 -17.406 1 73.19 20 THR B O 1
ATOM 1610 N N . ASP B 1 21 ? 16.391 -4.52 -17.891 1 65.31 21 ASP B N 1
ATOM 1611 C CA . ASP B 1 21 ? 15.398 -4.586 -18.969 1 65.31 21 ASP B CA 1
ATOM 1612 C C . ASP B 1 21 ? 14.367 -5.68 -18.688 1 65.31 21 ASP B C 1
ATOM 1614 O O . ASP B 1 21 ? 14.719 -6.855 -18.578 1 65.31 21 ASP B O 1
ATOM 1618 N N . ASP B 1 22 ? 13.094 -5.273 -18.562 1 69.75 22 ASP B N 1
ATOM 1619 C CA . ASP B 1 22 ? 11.977 -6.191 -18.344 1 69.75 22 ASP B CA 1
ATOM 1620 C C . ASP B 1 22 ? 11.484 -6.762 -19.672 1 69.75 22 ASP B C 1
ATOM 1622 O O . ASP B 1 22 ? 11.164 -7.949 -19.766 1 69.75 22 ASP B O 1
ATOM 1626 N N . GLU B 1 23 ? 11.508 -5.965 -20.781 1 72.31 23 GLU B N 1
ATOM 1627 C CA . GLU B 1 23 ? 10.781 -6.375 -21.984 1 72.31 23 GLU B CA 1
ATOM 1628 C C . GLU B 1 23 ? 11.484 -7.535 -22.688 1 72.31 23 GLU B C 1
ATOM 1630 O O . GLU B 1 23 ? 10.828 -8.453 -23.188 1 72.31 23 GLU B O 1
ATOM 1635 N N . GLY B 1 24 ? 12.836 -7.551 -22.562 1 79.44 24 GLY B N 1
ATOM 1636 C CA . GLY B 1 24 ? 13.531 -8.578 -23.328 1 79.44 24 GLY B CA 1
ATOM 1637 C C . GLY B 1 24 ? 14.078 -9.688 -22.453 1 79.44 24 GLY B C 1
ATOM 1638 O O . GLY B 1 24 ? 14.852 -10.531 -22.922 1 79.44 24 GLY B O 1
ATOM 1639 N N . LEU B 1 25 ? 13.539 -9.766 -21.344 1 82.88 25 LEU B N 1
ATOM 1640 C CA . LEU B 1 25 ? 14.117 -10.68 -20.359 1 82.88 25 LEU B CA 1
ATOM 1641 C C . LEU B 1 25 ? 13.781 -12.125 -20.703 1 82.88 25 LEU B C 1
ATOM 1643 O O . LEU B 1 25 ? 14.656 -13 -20.641 1 82.88 25 LEU B O 1
ATOM 1647 N N . LYS B 1 26 ? 12.562 -12.336 -21.141 1 85 26 LYS B N 1
ATOM 1648 C CA . LYS B 1 26 ? 12.133 -13.688 -21.484 1 85 26 LYS B CA 1
ATOM 1649 C C . LYS B 1 26 ? 12.984 -14.266 -22.609 1 85 26 LYS B C 1
ATOM 1651 O O . LYS B 1 26 ? 13.469 -15.398 -22.5 1 85 26 LYS B O 1
ATOM 1656 N N . GLN B 1 27 ? 13.156 -13.508 -23.641 1 87.94 27 GLN B N 1
ATOM 1657 C CA . GLN B 1 27 ? 13.953 -13.953 -24.781 1 87.94 27 GLN B CA 1
ATOM 1658 C C . GLN B 1 27 ? 15.422 -14.125 -24.391 1 87.94 27 GLN B C 1
ATOM 1660 O O . GLN B 1 27 ? 16.078 -15.07 -24.844 1 87.94 27 GLN B O 1
ATOM 1665 N N . ALA B 1 28 ? 15.906 -13.242 -23.641 1 87.44 28 ALA B N 1
ATOM 1666 C CA . ALA B 1 28 ? 17.297 -13.328 -23.188 1 87.44 28 ALA B CA 1
ATOM 1667 C C . ALA B 1 28 ? 17.531 -14.617 -22.422 1 87.44 28 ALA B C 1
ATOM 1669 O O . ALA B 1 28 ? 18.562 -15.273 -22.594 1 87.44 28 ALA B O 1
ATOM 1670 N N . ILE B 1 29 ? 16.594 -14.984 -21.609 1 88.19 29 ILE B N 1
ATOM 1671 C CA . ILE B 1 29 ? 16.703 -16.203 -20.812 1 88.19 29 ILE B CA 1
ATOM 1672 C C . ILE B 1 29 ? 16.719 -17.422 -21.75 1 88.19 29 ILE B C 1
ATOM 1674 O O . ILE B 1 29 ? 17.578 -18.297 -21.641 1 88.19 29 ILE B O 1
ATOM 1678 N N . GLN B 1 30 ? 15.781 -17.422 -22.75 1 87.81 30 GLN B N 1
ATOM 1679 C CA . GLN B 1 30 ? 15.695 -18.531 -23.688 1 87.81 30 GLN B CA 1
ATOM 1680 C C . GLN B 1 30 ? 16.984 -18.672 -24.5 1 87.81 30 GLN B C 1
ATOM 1682 O O . GLN B 1 30 ? 17.516 -19.766 -24.641 1 87.81 30 GLN B O 1
ATOM 1687 N N . ASP B 1 31 ? 17.469 -17.594 -24.891 1 89 31 ASP B N 1
ATOM 1688 C CA . ASP B 1 31 ? 18.672 -17.594 -25.719 1 89 31 ASP B CA 1
ATOM 1689 C C . ASP B 1 31 ? 19.891 -18.062 -24.906 1 89 31 ASP B C 1
ATOM 1691 O O . ASP B 1 31 ? 20.703 -18.844 -25.391 1 89 31 ASP B O 1
ATOM 1695 N N . THR B 1 32 ? 20.047 -17.531 -23.734 1 88.31 32 THR B N 1
ATOM 1696 C CA . THR B 1 32 ? 21.172 -17.891 -22.891 1 88.31 32 THR B CA 1
ATOM 1697 C C . THR B 1 32 ? 21.156 -19.375 -22.562 1 88.31 32 THR B C 1
ATOM 1699 O O . THR B 1 32 ? 22.172 -20.062 -22.688 1 88.31 32 THR B O 1
ATOM 1702 N N . MET B 1 33 ? 20 -19.906 -22.297 1 87.19 33 MET B N 1
ATOM 1703 C CA . MET B 1 33 ? 19.875 -21.312 -21.922 1 87.19 33 MET B CA 1
ATOM 1704 C C . MET B 1 33 ? 20.125 -22.219 -23.109 1 87.19 33 MET B C 1
ATOM 1706 O O . MET B 1 33 ? 20.688 -23.312 -22.969 1 87.19 33 MET B O 1
ATOM 1710 N N . ALA B 1 34 ? 19.625 -21.703 -24.266 1 86.62 34 ALA B N 1
ATOM 1711 C CA . ALA B 1 34 ? 19.875 -22.484 -25.484 1 86.62 34 ALA B CA 1
ATOM 1712 C C . ALA B 1 34 ? 21.359 -22.594 -25.781 1 86.62 34 ALA B C 1
ATOM 1714 O O . ALA B 1 34 ? 21.812 -23.594 -26.328 1 86.62 34 ALA B O 1
ATOM 1715 N N . GLY B 1 35 ? 22.094 -21.625 -25.391 1 83.25 35 GLY B N 1
ATOM 1716 C CA . GLY B 1 35 ? 23.516 -21.578 -25.656 1 83.25 35 GLY B CA 1
ATOM 1717 C C . GLY B 1 35 ? 24.344 -22.375 -24.672 1 83.25 35 GLY B C 1
ATOM 1718 O O . GLY B 1 35 ? 25.516 -22.688 -24.922 1 83.25 35 GLY B O 1
ATOM 1719 N N . ILE B 1 36 ? 23.781 -22.656 -23.547 1 81 36 ILE B N 1
ATOM 1720 C CA . ILE B 1 36 ? 24.484 -23.422 -22.531 1 81 36 ILE B CA 1
ATOM 1721 C C . ILE B 1 36 ? 24.547 -24.891 -22.938 1 81 36 ILE B C 1
ATOM 1723 O O . ILE B 1 36 ? 23.547 -25.469 -23.344 1 81 36 ILE B O 1
ATOM 1727 N N . GLN B 1 37 ? 25.75 -25.391 -22.953 1 78.75 37 GLN B N 1
ATOM 1728 C CA . GLN B 1 37 ? 25.938 -26.797 -23.297 1 78.75 37 GLN B CA 1
ATOM 1729 C C . GLN B 1 37 ? 25.453 -27.703 -22.172 1 78.75 37 GLN B C 1
ATOM 1731 O O . GLN B 1 37 ? 25.5 -27.328 -20.984 1 78.75 37 GLN B O 1
ATOM 1736 N N . GLY B 1 38 ? 24.906 -28.859 -22.547 1 80.81 38 GLY B N 1
ATOM 1737 C CA . GLY B 1 38 ? 24.5 -29.828 -21.547 1 80.81 38 GLY B CA 1
ATOM 1738 C C . GLY B 1 38 ? 23.016 -30.172 -21.625 1 80.81 38 GLY B C 1
ATOM 1739 O O . GLY B 1 38 ? 22.281 -29.562 -22.391 1 80.81 38 GLY B O 1
ATOM 1740 N N . GLU B 1 39 ? 22.719 -31.266 -20.891 1 86.25 39 GLU B N 1
ATOM 1741 C CA . GLU B 1 39 ? 21.312 -31.688 -20.797 1 86.25 39 GLU B CA 1
ATOM 1742 C C . GLU B 1 39 ? 20.5 -30.703 -19.953 1 86.25 39 GLU B C 1
ATOM 1744 O O . GLU B 1 39 ? 21.062 -29.844 -19.281 1 86.25 39 GLU B O 1
ATOM 1749 N N . PHE B 1 40 ? 19.203 -30.703 -20.094 1 90.12 40 PHE B N 1
ATOM 1750 C CA . PHE B 1 40 ? 18.297 -29.781 -19.422 1 90.12 40 PHE B CA 1
ATOM 1751 C C . PHE B 1 40 ? 18.562 -29.75 -17.922 1 90.12 40 PHE B C 1
ATOM 1753 O O . PHE B 1 40 ? 18.5 -28.688 -17.297 1 90.12 40 PHE B O 1
ATOM 1760 N N . GLU B 1 41 ? 19 -30.812 -17.344 1 87.12 41 GLU B N 1
ATOM 1761 C CA . GLU B 1 41 ? 19.234 -30.875 -15.898 1 87.12 41 GLU B CA 1
ATOM 1762 C C . GLU B 1 41 ? 20.406 -29.969 -15.492 1 87.12 41 GLU B C 1
ATOM 1764 O O . GLU B 1 41 ? 20.375 -29.375 -14.414 1 87.12 41 GLU B O 1
ATOM 1769 N N . GLU B 1 42 ? 21.406 -29.953 -16.328 1 86.25 42 GLU B N 1
ATOM 1770 C CA . GLU B 1 42 ? 22.547 -29.078 -16.062 1 86.25 42 GLU B CA 1
ATOM 1771 C C . GLU B 1 42 ? 22.141 -27.609 -16.188 1 86.25 42 GLU B C 1
ATOM 1773 O O . GLU B 1 42 ? 22.578 -26.766 -15.414 1 86.25 42 GLU B O 1
ATOM 1778 N N . LYS B 1 43 ? 21.281 -27.344 -17.188 1 89.62 43 LYS B N 1
ATOM 1779 C CA . LYS B 1 43 ? 20.797 -25.984 -17.375 1 89.62 43 LYS B CA 1
ATOM 1780 C C . LYS B 1 43 ? 19.938 -25.547 -16.188 1 89.62 43 LYS B C 1
ATOM 1782 O O . LYS B 1 43 ? 20.031 -24.406 -15.734 1 89.62 43 LYS B O 1
ATOM 1787 N N . ALA B 1 44 ? 19.141 -26.5 -15.75 1 92.69 44 ALA B N 1
ATOM 1788 C CA . ALA B 1 44 ? 18.281 -26.219 -14.602 1 92.69 44 ALA B CA 1
ATOM 1789 C C . ALA B 1 44 ? 19.109 -25.828 -13.375 1 92.69 44 ALA B C 1
ATOM 1791 O O . ALA B 1 44 ? 18.734 -24.922 -12.633 1 92.69 44 ALA B O 1
ATOM 1792 N N . ASP B 1 45 ? 20.203 -26.453 -13.234 1 91 45 ASP B N 1
ATOM 1793 C CA . ASP B 1 45 ? 21.094 -26.156 -12.125 1 91 45 ASP B CA 1
ATOM 1794 C C . ASP B 1 45 ? 21.578 -24.703 -12.18 1 91 45 ASP B C 1
ATOM 1796 O O . ASP B 1 45 ? 21.5 -23.984 -11.18 1 91 45 ASP B O 1
ATOM 1800 N N . SER B 1 46 ? 21.984 -24.266 -13.312 1 90.25 46 SER B N 1
ATOM 1801 C CA . SER B 1 46 ? 22.5 -22.906 -13.523 1 90.25 46 SER B CA 1
ATOM 1802 C C . SER B 1 46 ? 21.391 -21.875 -13.297 1 90.25 46 SER B C 1
ATOM 1804 O O . SER B 1 46 ? 21.641 -20.812 -12.711 1 90.25 46 SER B O 1
ATOM 1806 N N . ILE B 1 47 ? 20.234 -22.172 -13.695 1 92.25 47 ILE B N 1
ATOM 1807 C CA . ILE B 1 47 ? 19.094 -21.25 -13.562 1 92.25 47 ILE B CA 1
ATOM 1808 C C . ILE B 1 47 ? 18.75 -21.078 -12.086 1 92.25 47 ILE B C 1
ATOM 1810 O O . ILE B 1 47 ? 18.516 -19.953 -11.633 1 92.25 47 ILE B O 1
ATOM 1814 N N . VAL B 1 48 ? 18.766 -22.125 -11.375 1 93.81 48 VAL B N 1
ATOM 1815 C CA . VAL B 1 48 ? 18.391 -22.062 -9.969 1 93.81 48 VAL B CA 1
ATOM 1816 C C . VAL B 1 48 ? 19.438 -21.266 -9.195 1 93.81 48 VAL B C 1
ATOM 1818 O O . VAL B 1 48 ? 19.094 -20.469 -8.32 1 93.81 48 VAL B O 1
ATOM 1821 N N . MET B 1 49 ? 20.719 -21.547 -9.531 1 92.38 49 MET B N 1
ATOM 1822 C CA . MET B 1 49 ? 21.781 -20.812 -8.852 1 92.38 49 MET B CA 1
ATOM 1823 C C . MET B 1 49 ? 21.672 -19.312 -9.133 1 92.38 49 MET B C 1
ATOM 1825 O O . MET B 1 49 ? 21.828 -18.5 -8.219 1 92.38 49 MET B O 1
ATOM 1829 N N . LEU B 1 50 ? 21.391 -18.953 -10.383 1 92.44 50 LEU B N 1
ATOM 1830 C CA . LEU B 1 50 ? 21.203 -17.547 -10.734 1 92.44 50 LEU B CA 1
ATOM 1831 C C . LEU B 1 50 ? 20 -16.969 -10.016 1 92.44 50 LEU B C 1
ATOM 1833 O O . LEU B 1 50 ? 20.062 -15.859 -9.469 1 92.44 50 LEU B O 1
ATOM 1837 N N . ARG B 1 51 ? 18.906 -17.656 -10.062 1 93.88 51 ARG B N 1
ATOM 1838 C CA . ARG B 1 51 ? 17.688 -17.219 -9.391 1 93.88 51 ARG B CA 1
ATOM 1839 C C . ARG B 1 51 ? 17.953 -16.938 -7.918 1 93.88 51 ARG B C 1
ATOM 1841 O O . ARG B 1 51 ? 17.484 -15.914 -7.387 1 93.88 51 ARG B O 1
ATOM 1848 N N . ARG B 1 52 ? 18.672 -17.797 -7.281 1 93.69 52 ARG B N 1
ATOM 1849 C CA . ARG B 1 52 ? 18.969 -17.641 -5.863 1 93.69 52 ARG B CA 1
ATOM 1850 C C . ARG B 1 52 ? 19.812 -16.391 -5.629 1 93.69 52 ARG B C 1
ATOM 1852 O O . ARG B 1 52 ? 19.625 -15.688 -4.629 1 93.69 52 ARG B O 1
ATOM 1859 N N . ASN B 1 53 ? 20.812 -16.172 -6.48 1 94.19 53 ASN B N 1
ATOM 1860 C CA . ASN B 1 53 ? 21.594 -14.945 -6.383 1 94.19 53 ASN B CA 1
ATOM 1861 C C . ASN B 1 53 ? 20.719 -13.703 -6.477 1 94.19 53 ASN B C 1
ATOM 1863 O O . ASN B 1 53 ? 20.859 -12.773 -5.68 1 94.19 53 ASN B O 1
ATOM 1867 N N . ILE B 1 54 ? 19.812 -13.75 -7.434 1 93.38 54 ILE B N 1
ATOM 1868 C CA . ILE B 1 54 ? 18.938 -12.609 -7.652 1 93.38 54 ILE B CA 1
ATOM 1869 C C . ILE B 1 54 ? 18 -12.438 -6.453 1 93.38 54 ILE B C 1
ATOM 1871 O O . ILE B 1 54 ? 17.719 -11.312 -6.035 1 93.38 54 ILE B O 1
ATOM 1875 N N . GLU B 1 55 ? 17.531 -13.484 -5.898 1 95.06 55 GLU B N 1
ATOM 1876 C CA . GLU B 1 55 ? 16.703 -13.43 -4.707 1 95.06 55 GLU B CA 1
ATOM 1877 C C . GLU B 1 55 ? 17.438 -12.805 -3.533 1 95.06 55 GLU B C 1
ATOM 1879 O O . GLU B 1 55 ? 16.859 -12.07 -2.736 1 95.06 55 GLU B O 1
ATOM 1884 N N . GLY B 1 56 ? 18.734 -13.195 -3.432 1 94.62 56 GLY B N 1
ATOM 1885 C CA . GLY B 1 56 ? 19.562 -12.531 -2.438 1 94.62 56 GLY B CA 1
ATOM 1886 C C . GLY B 1 56 ? 19.594 -11.023 -2.6 1 94.62 56 GLY B C 1
ATOM 1887 O O . GLY B 1 56 ? 19.453 -10.281 -1.622 1 94.62 56 GLY B O 1
ATOM 1888 N N . ASP B 1 57 ? 19.734 -10.594 -3.834 1 94 57 ASP B N 1
ATOM 1889 C CA . ASP B 1 57 ? 19.688 -9.164 -4.133 1 94 57 ASP B CA 1
ATOM 1890 C C . ASP B 1 57 ? 18.359 -8.547 -3.725 1 94 57 ASP B C 1
ATOM 1892 O O . ASP B 1 57 ? 18.312 -7.469 -3.135 1 94 57 ASP B O 1
ATOM 1896 N N . ILE B 1 58 ? 17.312 -9.242 -4.094 1 95.81 58 ILE B N 1
ATOM 1897 C CA . ILE B 1 58 ? 15.969 -8.75 -3.787 1 95.81 58 ILE B CA 1
ATOM 1898 C C . ILE B 1 58 ? 15.82 -8.562 -2.277 1 95.81 58 ILE B C 1
ATOM 1900 O O . ILE B 1 58 ? 15.273 -7.562 -1.822 1 95.81 58 ILE B O 1
ATOM 1904 N N . GLY B 1 59 ? 16.328 -9.523 -1.504 1 97.06 59 GLY B N 1
ATOM 1905 C CA . GLY B 1 59 ? 16.297 -9.406 -0.055 1 97.06 59 GLY B CA 1
ATOM 1906 C C . GLY B 1 59 ? 17.031 -8.18 0.456 1 97.06 59 GLY B C 1
ATOM 1907 O O . GLY B 1 59 ? 16.516 -7.457 1.317 1 97.06 59 GLY B O 1
ATOM 1908 N N . ALA B 1 60 ? 18.219 -7.977 -0.105 1 96.69 60 ALA B N 1
ATOM 1909 C CA . ALA B 1 60 ? 19.016 -6.828 0.302 1 96.69 60 ALA B CA 1
ATOM 1910 C C . ALA B 1 60 ? 18.328 -5.52 -0.065 1 96.69 60 ALA B C 1
ATOM 1912 O O . ALA B 1 60 ? 18.312 -4.574 0.729 1 96.69 60 ALA B O 1
ATOM 1913 N N . ILE B 1 61 ? 17.797 -5.477 -1.236 1 97.31 61 ILE B N 1
ATOM 1914 C CA . ILE B 1 61 ? 17.094 -4.285 -1.712 1 97.31 61 ILE B CA 1
ATOM 1915 C C . ILE B 1 61 ? 15.875 -4.016 -0.833 1 97.31 61 ILE B C 1
ATOM 1917 O O . ILE B 1 61 ? 15.625 -2.871 -0.447 1 97.31 61 ILE B O 1
ATOM 1921 N N . THR B 1 62 ? 15.148 -5.047 -0.499 1 98.38 62 THR B N 1
ATOM 1922 C CA . THR B 1 62 ? 13.977 -4.926 0.357 1 98.38 62 THR B CA 1
ATOM 1923 C C . THR B 1 62 ? 14.352 -4.355 1.721 1 98.38 62 THR B C 1
ATOM 1925 O O . THR B 1 62 ? 13.68 -3.463 2.236 1 98.38 62 THR B O 1
ATOM 1928 N N . ALA B 1 63 ? 15.422 -4.828 2.312 1 98.25 63 ALA B N 1
ATOM 1929 C CA . ALA B 1 63 ? 15.898 -4.336 3.604 1 98.25 63 ALA B CA 1
ATOM 1930 C C . ALA B 1 63 ? 16.234 -2.85 3.527 1 98.25 63 ALA B C 1
ATOM 1932 O O . ALA B 1 63 ? 15.945 -2.09 4.453 1 98.25 63 ALA B O 1
ATOM 1933 N N . GLU B 1 64 ? 16.828 -2.508 2.422 1 98.25 64 GLU B N 1
ATOM 1934 C CA . GLU B 1 64 ? 17.188 -1.104 2.254 1 98.25 64 GLU B CA 1
ATOM 1935 C C . GLU B 1 64 ? 15.953 -0.228 2.092 1 98.25 64 GLU B C 1
ATOM 1937 O O . GLU B 1 64 ? 15.891 0.871 2.646 1 98.25 64 GLU B O 1
ATOM 1942 N N . ILE B 1 65 ? 15 -0.667 1.33 1 98.5 65 ILE B N 1
ATOM 1943 C CA . ILE B 1 65 ? 13.75 0.065 1.18 1 98.5 65 ILE B CA 1
ATOM 1944 C C . ILE B 1 65 ? 13.102 0.266 2.547 1 98.5 65 ILE B C 1
ATOM 1946 O O . ILE B 1 65 ? 12.641 1.363 2.867 1 98.5 65 ILE B O 1
ATOM 1950 N N . ASP B 1 66 ? 13.102 -0.742 3.326 1 98.06 66 ASP B N 1
ATOM 1951 C CA . ASP B 1 66 ? 12.523 -0.666 4.664 1 98.06 66 ASP B CA 1
ATOM 1952 C C . ASP B 1 66 ? 13.266 0.35 5.527 1 98.06 66 ASP B C 1
ATOM 1954 O O . ASP B 1 66 ? 12.641 1.14 6.242 1 98.06 66 ASP B O 1
ATOM 1958 N N . ARG B 1 67 ? 14.578 0.321 5.477 1 96.69 67 ARG B N 1
ATOM 1959 C CA . ARG B 1 67 ? 15.406 1.258 6.23 1 96.69 67 ARG B CA 1
ATOM 1960 C C . ARG B 1 67 ? 15.102 2.697 5.828 1 96.69 67 ARG B C 1
ATOM 1962 O O . ARG B 1 67 ? 14.898 3.557 6.691 1 96.69 67 ARG B O 1
ATOM 1969 N N . LEU B 1 68 ? 15.062 2.955 4.605 1 97.5 68 LEU B N 1
ATOM 1970 C CA . LEU B 1 68 ? 14.82 4.301 4.098 1 97.5 68 LEU B CA 1
ATOM 1971 C C . LEU B 1 68 ? 13.398 4.754 4.414 1 97.5 68 LEU B C 1
ATOM 1973 O O . LEU B 1 68 ? 13.164 5.938 4.676 1 97.5 68 LEU B O 1
ATOM 1977 N N . THR B 1 69 ? 12.445 3.812 4.359 1 97.56 69 THR B N 1
ATOM 1978 C CA . THR B 1 69 ? 11.055 4.133 4.684 1 97.56 69 THR B CA 1
ATOM 1979 C C . THR B 1 69 ? 10.93 4.566 6.141 1 97.56 69 THR B C 1
ATOM 1981 O O . THR B 1 69 ? 10.219 5.527 6.449 1 97.56 69 THR B O 1
ATOM 1984 N N . GLU B 1 70 ? 11.648 3.877 7.004 1 94.62 70 GLU B N 1
ATOM 1985 C CA . GLU B 1 70 ? 11.648 4.262 8.414 1 94.62 70 GLU B CA 1
ATOM 1986 C C . GLU B 1 70 ? 12.305 5.625 8.609 1 94.62 70 GLU B C 1
ATOM 1988 O O . GLU B 1 70 ? 11.797 6.457 9.367 1 94.62 70 GLU B O 1
ATOM 1993 N N . LEU B 1 71 ? 13.406 5.879 7.973 1 93.81 71 LEU B N 1
ATOM 1994 C CA . LEU B 1 71 ? 14.07 7.18 8.031 1 93.81 71 LEU B CA 1
ATOM 1995 C C . LEU B 1 71 ? 13.141 8.289 7.555 1 93.81 71 LEU B C 1
ATOM 1997 O O . LEU B 1 71 ? 13.07 9.352 8.172 1 93.81 71 LEU B O 1
ATOM 2001 N N . LYS B 1 72 ? 12.43 8.023 6.457 1 95.25 72 LYS B N 1
ATOM 2002 C CA . LYS B 1 72 ? 11.461 8.969 5.93 1 95.25 72 LYS B CA 1
ATOM 2003 C C . LYS B 1 72 ? 10.367 9.273 6.953 1 95.25 72 LYS B C 1
ATOM 2005 O O . LYS B 1 72 ? 9.984 10.43 7.141 1 95.25 72 LYS B O 1
ATOM 2010 N N . ARG B 1 73 ? 9.867 8.258 7.508 1 94.44 73 ARG B N 1
ATOM 2011 C CA . ARG B 1 73 ? 8.836 8.422 8.523 1 94.44 73 ARG B CA 1
ATOM 2012 C C . ARG B 1 73 ? 9.312 9.32 9.656 1 94.44 73 ARG B C 1
ATOM 2014 O O . ARG B 1 73 ? 8.594 10.227 10.078 1 94.44 73 ARG B O 1
ATOM 2021 N N . ILE B 1 74 ? 10.484 9.117 10.211 1 91.94 74 ILE B N 1
ATOM 2022 C CA . ILE B 1 74 ? 11.039 9.891 11.32 1 91.94 74 ILE B CA 1
ATOM 2023 C C . ILE B 1 74 ? 11.188 11.352 10.906 1 91.94 74 ILE B C 1
ATOM 2025 O O . ILE B 1 74 ? 10.797 12.25 11.648 1 91.94 74 ILE B O 1
ATOM 2029 N N . LYS B 1 75 ? 11.719 11.555 9.766 1 93.06 75 LYS B N 1
ATOM 2030 C CA . LYS B 1 75 ? 11.906 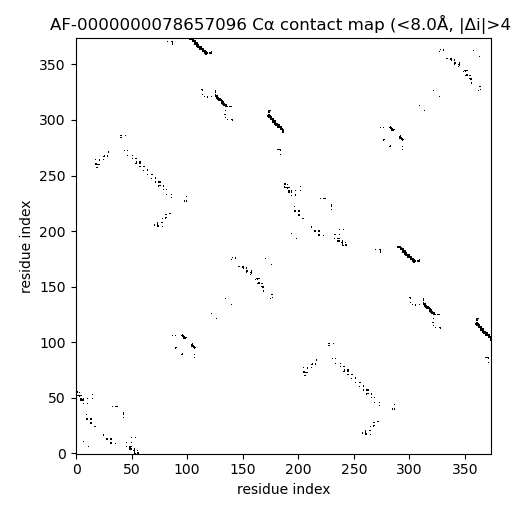12.922 9.281 1 93.06 75 LYS B CA 1
ATOM 2031 C C . LYS B 1 75 ? 10.562 13.617 9.062 1 93.06 75 LYS B C 1
ATOM 2033 O O . LYS B 1 75 ? 10.414 14.797 9.383 1 93.06 75 LYS B O 1
ATOM 2038 N N . THR B 1 76 ? 9.633 12.836 8.508 1 95 76 THR B N 1
ATOM 2039 C CA . THR B 1 76 ? 8.297 13.383 8.305 1 95 76 THR B CA 1
ATOM 2040 C C . THR B 1 76 ? 7.668 13.781 9.633 1 95 76 THR B C 1
ATOM 2042 O O . THR B 1 76 ? 7.039 14.844 9.742 1 95 76 THR B O 1
ATOM 2045 N N . ASN B 1 77 ? 7.867 13 10.586 1 92.88 77 ASN B N 1
ATOM 2046 C CA . ASN B 1 77 ? 7.359 13.312 11.914 1 92.88 77 ASN B CA 1
ATOM 2047 C C . ASN B 1 77 ? 8.008 14.578 12.484 1 92.88 77 ASN B C 1
ATOM 2049 O O . ASN B 1 77 ? 7.348 15.367 13.156 1 92.88 77 ASN B O 1
ATOM 2053 N N . SER B 1 78 ? 9.266 14.711 12.266 1 91.88 78 SER B N 1
ATOM 2054 C CA . SER B 1 78 ? 9.953 15.922 12.703 1 91.88 78 SER B CA 1
ATOM 2055 C C . SER B 1 78 ? 9.328 17.172 12.094 1 91.88 78 SER B C 1
ATOM 2057 O O . SER B 1 78 ? 9.117 18.172 12.781 1 91.88 78 SER B O 1
ATOM 2059 N N . VAL B 1 79 ? 9.031 17.062 10.852 1 93.44 79 VAL B N 1
ATOM 2060 C CA . VAL B 1 79 ? 8.406 18.172 10.148 1 93.44 79 VAL B CA 1
ATOM 2061 C C . VAL B 1 79 ? 7.039 18.469 10.766 1 93.44 79 VAL B C 1
ATOM 2063 O O . VAL B 1 79 ? 6.691 19.641 10.992 1 93.44 79 VAL B O 1
ATOM 2066 N N . VAL B 1 80 ? 6.328 17.453 11.086 1 93.5 80 VAL B N 1
ATOM 2067 C CA . VAL B 1 80 ? 5.008 17.594 11.688 1 93.5 80 VAL B CA 1
ATOM 2068 C C . VAL B 1 80 ? 5.129 18.281 13.047 1 93.5 80 VAL B C 1
ATOM 2070 O O . VAL B 1 80 ? 4.383 19.219 13.344 1 93.5 80 VAL B O 1
ATOM 2073 N N . GLN B 1 81 ? 6.086 17.906 13.852 1 92.56 81 GLN B N 1
ATOM 2074 C CA . GLN B 1 81 ? 6.277 18.484 15.18 1 92.56 81 GLN B CA 1
ATOM 2075 C C . GLN B 1 81 ? 6.719 19.938 15.094 1 92.56 81 GLN B C 1
ATOM 2077 O O . GLN B 1 81 ? 6.285 20.781 15.891 1 92.56 81 GLN B O 1
ATOM 2082 N N . MET B 1 82 ? 7.578 20.234 14.211 1 93.06 82 MET B N 1
ATOM 2083 C CA . MET B 1 82 ? 8.008 21.609 14.023 1 93.06 82 MET B CA 1
ATOM 2084 C C . MET B 1 82 ? 6.84 22.5 13.602 1 93.06 82 MET B C 1
ATOM 2086 O O . MET B 1 82 ? 6.699 23.625 14.086 1 93.06 82 MET B O 1
ATOM 2090 N N . THR B 1 83 ? 6.051 21.922 12.711 1 94.81 83 THR B N 1
ATOM 2091 C CA . THR B 1 83 ? 4.871 22.656 12.25 1 94.81 83 THR B CA 1
ATOM 2092 C C . THR B 1 83 ? 3.893 22.875 13.406 1 94.81 83 THR B C 1
ATOM 2094 O O . THR B 1 83 ? 3.34 23.969 13.555 1 94.81 83 THR B O 1
ATOM 2097 N N . ASP B 1 84 ? 3.756 21.891 14.188 1 94.12 84 ASP B N 1
ATOM 2098 C CA . ASP B 1 84 ? 2.865 21.984 15.336 1 94.12 84 ASP B CA 1
ATOM 2099 C C . ASP B 1 84 ? 3.361 23.031 16.328 1 94.12 84 ASP B C 1
ATOM 2101 O O . ASP B 1 84 ? 2.562 23.766 16.922 1 94.12 84 ASP B O 1
ATOM 2105 N N . TYR B 1 85 ? 4.613 23.125 16.562 1 93.12 85 TYR B N 1
ATOM 2106 C CA . TYR B 1 85 ? 5.207 24.141 17.438 1 93.12 85 TYR B CA 1
ATOM 2107 C C . TYR B 1 85 ? 4.871 25.547 16.938 1 93.12 85 TYR B C 1
ATOM 2109 O O . TYR B 1 85 ? 4.449 26.391 17.719 1 93.12 85 TYR B O 1
ATOM 2117 N N . LEU B 1 86 ? 5.059 25.703 15.648 1 94.69 86 LEU B N 1
ATOM 2118 C CA . LEU B 1 86 ? 4.754 27 15.047 1 94.69 86 LEU B CA 1
ATOM 2119 C C . LEU B 1 86 ? 3.277 27.344 15.219 1 94.69 86 LEU B C 1
ATOM 2121 O O . LEU B 1 86 ? 2.941 28.453 15.648 1 94.69 86 LEU 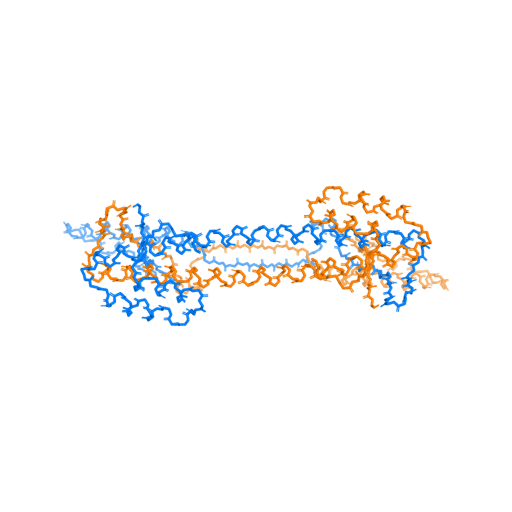B O 1
ATOM 2125 N N . ARG B 1 87 ? 2.443 26.375 14.891 1 95.75 87 ARG B N 1
ATOM 2126 C CA . ARG B 1 87 ? 0.999 26.562 14.969 1 95.75 87 ARG B CA 1
ATOM 2127 C C . ARG B 1 87 ? 0.577 26.969 16.375 1 95.75 87 ARG B C 1
ATOM 2129 O O . ARG B 1 87 ? -0.103 27.984 16.562 1 95.75 87 ARG B O 1
ATOM 2136 N N . ARG B 1 88 ? 1.031 26.281 17.422 1 94.19 88 ARG B N 1
ATOM 2137 C CA . ARG B 1 88 ? 0.651 26.516 18.812 1 94.19 88 ARG B CA 1
ATOM 2138 C C . ARG B 1 88 ? 1.126 27.875 19.281 1 94.19 88 ARG B C 1
ATOM 2140 O O . ARG B 1 88 ? 0.404 28.578 20 1 94.19 88 ARG B O 1
ATOM 2147 N N . ASN B 1 89 ? 2.33 28.234 18.922 1 93.75 89 ASN B N 1
ATOM 2148 C CA . ASN B 1 89 ? 2.887 29.516 19.375 1 93.75 89 ASN B CA 1
ATOM 2149 C C . ASN B 1 89 ? 2.234 30.688 18.672 1 93.75 89 ASN B C 1
ATOM 2151 O O . ASN B 1 89 ? 2.01 31.734 19.281 1 93.75 89 ASN B O 1
ATOM 2155 N N . MET B 1 90 ? 1.909 30.5 17.422 1 95.5 90 MET B N 1
ATOM 2156 C CA . MET B 1 90 ? 1.198 31.562 16.703 1 95.5 90 MET B CA 1
ATOM 2157 C C . MET B 1 90 ? -0.198 31.766 17.281 1 95.5 90 MET B C 1
ATOM 2159 O O . MET B 1 90 ? -0.646 32.906 17.453 1 95.5 90 MET B O 1
ATOM 2163 N N . GLU B 1 91 ? -0.834 30.641 17.578 1 95.06 91 GLU B N 1
ATOM 2164 C CA . GLU B 1 91 ? -2.143 30.719 18.219 1 95.06 91 GLU B CA 1
ATOM 2165 C C . GLU B 1 91 ? -2.045 31.422 19.578 1 95.06 91 GLU B C 1
ATOM 2167 O O . GLU B 1 91 ? -2.84 32.312 19.875 1 95.06 91 GLU B O 1
ATOM 2172 N N . ALA B 1 92 ? -1.071 31.047 20.359 1 93.44 92 ALA B N 1
ATOM 2173 C CA . ALA B 1 92 ? -0.875 31.609 21.703 1 93.44 92 ALA B CA 1
ATOM 2174 C C . ALA B 1 92 ? -0.578 33.125 21.625 1 93.44 92 ALA B C 1
ATOM 2176 O O . ALA B 1 92 ? -1.02 33.875 22.469 1 93.44 92 ALA B O 1
ATOM 2177 N N . ALA B 1 93 ? 0.134 33.531 20.578 1 92.75 93 ALA B N 1
ATOM 2178 C CA . ALA B 1 93 ? 0.525 34.938 20.391 1 92.75 93 ALA B CA 1
ATOM 2179 C C . ALA B 1 93 ? -0.521 35.688 19.594 1 92.75 93 ALA B C 1
ATOM 2181 O O . ALA B 1 93 ? -0.366 36.906 19.328 1 92.75 93 ALA B O 1
ATOM 2182 N N . ASP B 1 94 ? -1.513 35 19.094 1 94.44 94 ASP B N 1
ATOM 2183 C CA . ASP B 1 94 ? -2.574 35.562 18.281 1 94.44 94 ASP B CA 1
ATOM 2184 C C . ASP B 1 94 ? -2.01 36.188 17 1 94.44 94 ASP B C 1
ATOM 2186 O O . ASP B 1 94 ? -2.334 37.312 16.656 1 94.44 94 ASP B O 1
ATOM 2190 N N . LEU B 1 95 ? -1.09 35.5 16.469 1 94.25 95 LEU B N 1
ATOM 2191 C CA . LEU B 1 95 ? -0.5 35.906 15.188 1 94.25 95 LEU B CA 1
ATOM 2192 C C . LEU B 1 95 ? -1.076 35.094 14.039 1 94.25 95 LEU B C 1
ATOM 2194 O O . LEU B 1 95 ? -0.947 33.875 14.016 1 94.25 95 LEU B O 1
ATOM 2198 N N . LYS B 1 96 ? -1.573 35.75 13.07 1 95.44 96 LYS B N 1
ATOM 2199 C CA . LYS B 1 96 ? -2.164 35.062 11.922 1 95.44 96 LYS B CA 1
ATOM 2200 C C . LYS B 1 96 ? -1.158 34.906 10.789 1 95.44 96 LYS B C 1
ATOM 2202 O O . LYS B 1 96 ? -1.196 33.938 10.031 1 95.44 96 LYS B O 1
ATOM 2207 N N . THR B 1 97 ? -0.352 35.938 10.773 1 96.5 97 THR B N 1
ATOM 2208 C CA . THR B 1 97 ? 0.626 35.938 9.695 1 96.5 97 THR B CA 1
ATOM 2209 C C . THR B 1 97 ? 1.973 36.469 10.188 1 96.5 97 THR B C 1
ATOM 2211 O O . THR B 1 97 ? 2.027 37.406 10.992 1 96.5 97 THR B O 1
ATOM 2214 N N . ILE B 1 98 ? 3.025 35.812 9.797 1 95.69 98 ILE B N 1
ATOM 2215 C CA . ILE B 1 98 ? 4.395 36.25 10.055 1 95.69 98 ILE B CA 1
ATOM 2216 C C . ILE B 1 98 ? 5.133 36.438 8.734 1 95.69 98 ILE B C 1
ATOM 2218 O O . ILE B 1 98 ? 5.324 35.469 7.977 1 95.69 98 ILE B O 1
ATOM 2222 N N . LYS B 1 99 ? 5.496 37.625 8.516 1 95.38 99 LYS B N 1
ATOM 2223 C CA . LYS B 1 99 ? 6.211 37.938 7.281 1 95.38 99 LYS B CA 1
ATOM 2224 C C . LYS B 1 99 ? 7.723 37.938 7.508 1 95.38 99 LYS B C 1
ATOM 2226 O O . LYS B 1 99 ? 8.219 38.656 8.383 1 95.38 99 LYS B O 1
ATOM 2231 N N . ARG B 1 100 ? 8.375 37.094 6.77 1 91.38 100 ARG B N 1
ATOM 2232 C CA . ARG B 1 100 ? 9.836 37.031 6.797 1 91.38 100 ARG B CA 1
ATOM 2233 C C . ARG B 1 100 ? 10.422 37.312 5.418 1 91.38 100 ARG B C 1
ATOM 2235 O O . ARG B 1 100 ? 9.703 37.281 4.418 1 91.38 100 ARG B O 1
ATOM 2242 N N . PRO B 1 101 ? 11.742 37.625 5.289 1 91.38 101 PRO B N 1
ATOM 2243 C CA . PRO B 1 101 ? 12.352 38 4.012 1 91.38 101 PRO B CA 1
ATOM 2244 C C . PRO B 1 101 ? 12.18 36.938 2.938 1 91.38 101 PRO B C 1
ATOM 2246 O O . PRO B 1 101 ? 11.93 37.25 1.773 1 91.38 101 PRO B O 1
ATOM 2249 N N . LEU B 1 102 ? 12.172 35.656 3.352 1 90.62 102 LEU B N 1
ATOM 2250 C CA . LEU B 1 102 ? 12.188 34.594 2.35 1 90.62 102 LEU B CA 1
ATOM 2251 C C . LEU B 1 102 ? 10.82 33.938 2.232 1 90.62 102 LEU B C 1
ATOM 2253 O O . LEU B 1 102 ? 10.523 33.25 1.236 1 90.62 102 LEU B O 1
ATOM 2257 N N . PHE B 1 103 ? 10.023 34.094 3.211 1 94.12 103 PHE B N 1
ATOM 2258 C CA . PHE B 1 103 ? 8.734 33.406 3.16 1 94.12 103 PHE B CA 1
ATOM 2259 C C . PHE B 1 103 ? 7.727 34.062 4.082 1 94.12 103 PHE B C 1
ATOM 2261 O O . PHE B 1 103 ? 8.094 34.875 4.922 1 94.12 103 PHE B O 1
ATOM 2268 N N . THR B 1 104 ? 6.469 33.844 3.852 1 97 104 THR B N 1
ATOM 2269 C CA . THR B 1 104 ? 5.355 34.25 4.703 1 97 104 THR B CA 1
ATOM 2270 C C . THR B 1 104 ? 4.672 33.031 5.328 1 97 104 THR B C 1
ATOM 2272 O O . THR B 1 104 ? 4.363 32.062 4.633 1 97 104 THR B O 1
ATOM 2275 N N . ILE B 1 105 ? 4.543 33.062 6.598 1 97.25 105 ILE B N 1
ATOM 2276 C CA . ILE B 1 105 ? 3.887 31.984 7.348 1 97.25 105 ILE B CA 1
ATOM 2277 C C . ILE B 1 105 ? 2.477 32.406 7.734 1 97.25 105 ILE B C 1
ATOM 2279 O O . ILE B 1 105 ? 2.295 33.469 8.383 1 97.25 105 ILE B O 1
ATOM 2283 N N . SER B 1 106 ? 1.521 31.703 7.359 1 97.44 106 SER B N 1
ATOM 2284 C CA . SER B 1 106 ? 0.14 32.031 7.684 1 97.44 106 SER B CA 1
ATOM 2285 C C . SER B 1 106 ? -0.552 30.906 8.422 1 97.44 106 SER B C 1
ATOM 2287 O O . SER B 1 106 ? -0.324 29.734 8.125 1 97.44 106 SER B O 1
ATOM 2289 N N . LEU B 1 107 ? -1.294 31.281 9.344 1 96.38 107 LEU B N 1
ATOM 2290 C CA . LEU B 1 107 ? -2.113 30.328 10.094 1 96.38 107 LEU B CA 1
ATOM 2291 C C . LEU B 1 107 ? -3.512 30.219 9.492 1 96.38 107 LEU B C 1
ATOM 2293 O O . LEU B 1 107 ? -4.258 31.203 9.469 1 96.38 107 LEU B O 1
ATOM 2297 N N . ALA B 1 108 ? -3.842 29.062 8.984 1 94.06 108 ALA B N 1
ATOM 2298 C CA . ALA B 1 108 ? -5.152 28.844 8.367 1 94.06 108 ALA B CA 1
ATOM 2299 C C . ALA B 1 108 ? -6.098 28.125 9.328 1 94.06 108 ALA B C 1
ATOM 2301 O O . ALA B 1 108 ? -5.695 27.188 10.016 1 94.06 108 ALA B O 1
ATOM 2302 N N . ILE B 1 109 ? -7.281 28.594 9.359 1 90.62 109 ILE B N 1
ATOM 2303 C CA . ILE B 1 109 ? -8.289 28 10.234 1 90.62 109 ILE B CA 1
ATOM 2304 C C . ILE B 1 109 ? -8.648 26.609 9.734 1 90.62 109 ILE B C 1
ATOM 2306 O O . ILE B 1 109 ? -8.773 26.391 8.531 1 90.62 109 ILE B O 1
ATOM 2310 N N . GLY B 1 110 ? -8.781 25.688 10.672 1 91.5 110 GLY B N 1
ATOM 2311 C CA . GLY B 1 110 ? -9.141 24.328 10.32 1 91.5 110 GLY B CA 1
ATOM 2312 C C . GLY B 1 110 ? -10.5 24.219 9.664 1 91.5 110 GLY B C 1
ATOM 2313 O O . GLY B 1 110 ? -11.367 25.062 9.883 1 91.5 110 GLY B O 1
ATOM 2314 N N . LYS B 1 111 ? -10.625 23.188 8.859 1 89.88 111 LYS B N 1
ATOM 2315 C CA . LYS B 1 111 ? -11.906 22.938 8.211 1 89.88 111 LYS B CA 1
ATOM 2316 C C . LYS B 1 111 ? -12.875 22.25 9.172 1 89.88 111 LYS B C 1
ATOM 2318 O O . LYS B 1 111 ? -12.445 21.531 10.086 1 89.88 111 LYS B O 1
ATOM 2323 N N . GLU B 1 112 ? -14.07 22.547 8.977 1 91.94 112 GLU B N 1
ATOM 2324 C CA . GLU B 1 112 ? -15.086 21.875 9.781 1 91.94 112 GLU B CA 1
ATOM 2325 C C . GLU B 1 112 ? -15.297 20.438 9.312 1 91.94 112 GLU B C 1
ATOM 2327 O O . GLU B 1 112 ? -15.32 20.172 8.109 1 91.94 112 GLU B O 1
ATOM 2332 N N . LYS B 1 113 ? -15.32 19.594 10.266 1 93.38 113 LYS B N 1
ATOM 2333 C CA . LYS B 1 113 ? -15.562 18.188 9.961 1 93.38 113 LYS B CA 1
ATOM 2334 C C . LYS B 1 113 ? -16.781 17.672 10.727 1 93.38 113 LYS B C 1
ATOM 2336 O O . LYS B 1 113 ? -17.125 18.188 11.789 1 93.38 113 LYS B O 1
ATOM 2341 N N . VAL B 1 114 ? -17.406 16.641 10.133 1 95.81 114 VAL B N 1
ATOM 2342 C CA . VAL B 1 114 ? -18.562 15.984 10.758 1 95.81 114 VAL B CA 1
ATOM 2343 C C . VAL B 1 114 ? -18.078 14.953 11.773 1 95.81 114 VAL B C 1
ATOM 2345 O O . VAL B 1 114 ? -17.25 14.094 11.445 1 95.81 114 VAL B O 1
ATOM 2348 N N . ILE B 1 115 ? -18.516 15.07 12.984 1 96.12 115 ILE B N 1
ATOM 2349 C CA . ILE B 1 115 ? -18.297 14.062 14.008 1 96.12 115 ILE B CA 1
ATOM 2350 C C . ILE B 1 115 ? -19.609 13.336 14.312 1 96.12 115 ILE B C 1
ATOM 2352 O O . ILE B 1 115 ? -20.578 13.953 14.766 1 96.12 115 ILE B O 1
ATOM 2356 N N . VAL B 1 116 ? -19.578 12.086 14.086 1 96.06 116 VAL B N 1
ATOM 2357 C CA . VAL B 1 116 ? -20.766 11.281 14.375 1 96.06 116 VAL B CA 1
ATOM 2358 C C . VAL B 1 116 ? -20.703 10.766 15.812 1 96.06 116 VAL B C 1
ATOM 2360 O O . VAL B 1 116 ? -19.828 9.953 16.141 1 96.06 116 VAL B O 1
ATOM 2363 N N . ASP B 1 117 ? -21.609 11.148 16.609 1 94.75 117 ASP B N 1
ATOM 2364 C CA . ASP B 1 117 ? -21.594 10.828 18.031 1 94.75 117 ASP B CA 1
ATOM 2365 C C . ASP B 1 117 ? -22.266 9.484 18.297 1 94.75 117 ASP B C 1
ATOM 2367 O O . ASP B 1 117 ? -21.875 8.766 19.219 1 94.75 117 ASP B O 1
ATOM 2371 N N . ASN B 1 118 ? -23.297 9.266 17.578 1 94.38 118 ASN B N 1
ATOM 2372 C CA . ASN B 1 118 ? -24.062 8.031 17.719 1 94.38 118 ASN B CA 1
ATOM 2373 C C . ASN B 1 118 ? -24.5 7.484 16.359 1 94.38 118 ASN B C 1
ATOM 2375 O O . ASN B 1 118 ? -25.516 7.922 15.812 1 94.38 118 ASN B O 1
ATOM 2379 N N . GLU B 1 119 ? -23.781 6.562 15.992 1 91.88 119 GLU B N 1
ATOM 2380 C CA . GLU B 1 119 ? -24.031 6.02 14.656 1 91.88 119 GLU B CA 1
ATOM 2381 C C . GLU B 1 119 ? -25.422 5.414 14.555 1 91.88 119 GLU B C 1
ATOM 2383 O O . GLU B 1 119 ? -26.062 5.496 13.5 1 91.88 119 GLU B O 1
ATOM 2388 N N . GLN B 1 120 ? -25.953 4.891 15.625 1 91.38 120 GLN B N 1
ATOM 2389 C CA . GLN B 1 120 ? -27.25 4.207 15.617 1 91.38 120 GLN B CA 1
ATOM 2390 C C . GLN B 1 120 ? -28.391 5.207 15.555 1 91.38 120 GLN B C 1
ATOM 2392 O O . GLN B 1 120 ? -29.5 4.863 15.148 1 91.38 120 GLN B O 1
ATOM 2397 N N . ALA B 1 121 ? -28.094 6.367 15.977 1 92.88 121 ALA B N 1
ATOM 2398 C CA . ALA B 1 1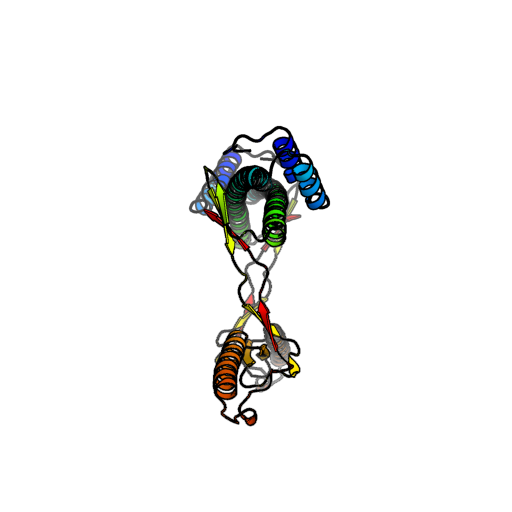21 ? -29.156 7.375 16.062 1 92.88 121 ALA B CA 1
ATOM 2399 C C . ALA B 1 121 ? -29.203 8.219 14.781 1 92.88 121 ALA B C 1
ATOM 2401 O O . ALA B 1 121 ? -30.062 9.094 14.648 1 92.88 121 ALA B O 1
ATOM 2402 N N . VAL B 1 122 ? -28.328 7.898 13.867 1 94.69 122 VAL B N 1
ATOM 2403 C CA . VAL B 1 122 ? -28.328 8.656 12.625 1 94.69 122 VAL B CA 1
ATOM 2404 C C . VAL B 1 122 ? -29.547 8.297 11.797 1 94.69 122 VAL B C 1
ATOM 2406 O O . VAL B 1 122 ? -29.828 7.117 11.562 1 94.69 122 VAL B O 1
ATOM 2409 N N . PRO B 1 123 ? -30.344 9.297 11.336 1 94.12 123 PRO B N 1
ATOM 2410 C CA . PRO B 1 123 ? -31.516 9.039 10.492 1 94.12 123 PRO B CA 1
ATOM 2411 C C . PRO B 1 123 ? -31.172 8.242 9.234 1 94.12 123 PRO B C 1
ATOM 2413 O O . PRO B 1 123 ? -30.094 8.414 8.664 1 94.12 123 PRO B O 1
ATOM 2416 N N . ASP B 1 124 ? -32.188 7.527 8.766 1 92.94 124 ASP B N 1
ATOM 2417 C CA . ASP B 1 124 ? -32 6.652 7.617 1 92.94 124 ASP B CA 1
ATOM 2418 C C . ASP B 1 124 ? -31.703 7.461 6.359 1 92.94 124 ASP B C 1
ATOM 2420 O O . ASP B 1 124 ? -30.922 7.027 5.508 1 92.94 124 ASP B O 1
ATOM 2424 N N . GLU B 1 125 ? -32.25 8.656 6.336 1 94 125 GLU B N 1
ATOM 2425 C CA . GLU B 1 125 ? -32.094 9.5 5.156 1 94 125 GLU B CA 1
ATOM 2426 C C . GLU B 1 125 ? -30.641 10 5.031 1 94 125 GLU B C 1
ATOM 2428 O O . GLU B 1 125 ? -30.234 10.469 3.969 1 94 125 GLU B O 1
ATOM 2433 N N . LEU B 1 126 ? -29.938 9.859 6.09 1 95.94 126 LEU B N 1
ATOM 2434 C CA . LEU B 1 126 ? -28.562 10.344 6.094 1 95.94 126 LEU B CA 1
ATOM 2435 C C . LEU B 1 126 ? -27.578 9.188 6.148 1 95.94 126 LEU B C 1
ATOM 2437 O O . LEU B 1 126 ? -26.422 9.367 6.562 1 95.94 126 LEU B O 1
ATOM 2441 N N . THR B 1 127 ? -28.016 8.023 5.844 1 94.06 127 THR B N 1
ATOM 2442 C CA . THR B 1 127 ? -27.156 6.852 5.805 1 94.06 127 THR B CA 1
ATOM 2443 C C . THR B 1 127 ? -27.031 6.316 4.379 1 94.06 127 THR B C 1
ATOM 2445 O O . THR B 1 127 ? -27.938 6.496 3.566 1 94.06 127 THR B O 1
ATOM 2448 N N . SER B 1 128 ? -25.844 5.863 4.145 1 92 128 SER B N 1
ATOM 2449 C CA . SER B 1 128 ? -25.625 5.184 2.873 1 92 128 SER B CA 1
ATOM 2450 C C . SER B 1 128 ? -25.656 3.67 3.041 1 92 128 SER B C 1
ATOM 2452 O O . SER B 1 128 ? -25.094 3.137 4 1 92 128 SER B O 1
ATOM 2454 N N . VAL B 1 129 ? -26.453 3.082 2.25 1 89.19 129 VAL B N 1
ATOM 2455 C CA . VAL B 1 129 ? -26.547 1.627 2.27 1 89.19 129 VAL B CA 1
ATOM 2456 C C . VAL B 1 129 ? -25.953 1.051 0.991 1 89.19 129 VAL B C 1
ATOM 2458 O O . VAL B 1 129 ? -26.344 1.418 -0.115 1 89.19 129 VAL B O 1
ATOM 2461 N N . VAL B 1 130 ? -24.906 0.361 1.178 1 89.94 130 VAL B N 1
ATOM 2462 C CA . VAL B 1 130 ? -24.266 -0.289 0.034 1 89.94 130 VAL B CA 1
ATOM 2463 C C . VAL B 1 130 ? -24.344 -1.806 0.192 1 89.94 130 VAL B C 1
ATOM 2465 O O . VAL B 1 130 ? -23.922 -2.354 1.212 1 89.94 130 VAL B O 1
ATOM 2468 N N . THR B 1 131 ? -24.969 -2.441 -0.731 1 89.75 131 THR B N 1
ATOM 2469 C CA . THR B 1 131 ? -25.078 -3.896 -0.731 1 89.75 131 THR B CA 1
ATOM 2470 C C . THR B 1 131 ? -24.172 -4.508 -1.805 1 89.75 131 THR B C 1
ATOM 2472 O O . THR B 1 131 ? -24.219 -4.094 -2.965 1 89.75 131 THR B O 1
ATOM 2475 N N . LYS B 1 132 ? -23.266 -5.277 -1.318 1 89.31 132 LYS B N 1
ATOM 2476 C CA . LYS B 1 132 ? -22.406 -5.988 -2.262 1 89.31 132 LYS B CA 1
ATOM 2477 C C . LYS B 1 132 ? -22.766 -7.473 -2.312 1 89.31 132 LYS B C 1
ATOM 2479 O O . LYS B 1 132 ? -22.766 -8.156 -1.285 1 89.31 132 LYS B O 1
ATOM 2484 N N . ILE B 1 133 ? -23.203 -7.875 -3.426 1 89.31 133 ILE B N 1
ATOM 2485 C CA . ILE B 1 133 ? -23.5 -9.281 -3.682 1 89.31 133 ILE B CA 1
ATOM 2486 C C . ILE B 1 133 ? -22.375 -9.898 -4.516 1 89.31 133 ILE B C 1
ATOM 2488 O O . ILE B 1 133 ? -22.078 -9.422 -5.609 1 89.31 133 ILE B O 1
ATOM 2492 N N . ALA B 1 134 ? -21.703 -10.773 -3.967 1 92.75 134 ALA B N 1
ATOM 2493 C CA . ALA B 1 134 ? -20.609 -11.414 -4.684 1 92.75 134 ALA B CA 1
ATOM 2494 C C . ALA B 1 134 ? -20.656 -12.938 -4.531 1 92.75 134 ALA B C 1
ATOM 2496 O O . ALA B 1 134 ? -21.172 -13.445 -3.529 1 92.75 134 ALA B O 1
ATOM 2497 N N . PRO B 1 135 ? -20.219 -13.656 -5.551 1 94.62 135 PRO B N 1
ATOM 2498 C CA . PRO B 1 135 ? -20.141 -15.117 -5.422 1 94.62 135 PRO B CA 1
ATOM 2499 C C . PRO B 1 135 ? -19.25 -15.562 -4.27 1 94.62 135 PRO B C 1
ATOM 2501 O O . PRO B 1 135 ? -18.203 -14.961 -4.027 1 94.62 135 PRO B O 1
ATOM 2504 N N . ASP B 1 136 ? -19.797 -16.469 -3.482 1 95 136 ASP B N 1
ATOM 2505 C CA . ASP B 1 136 ? -19 -17.094 -2.432 1 95 136 ASP B CA 1
ATOM 2506 C C . ASP B 1 136 ? -18.125 -18.203 -3 1 95 136 ASP B C 1
ATOM 2508 O O . ASP B 1 136 ? -18.547 -19.359 -3.111 1 95 136 ASP B O 1
ATOM 2512 N N . LYS B 1 137 ? -16.906 -17.859 -3.186 1 95.06 137 LYS B N 1
ATOM 2513 C CA . LYS B 1 137 ? -16.016 -18.781 -3.895 1 95.06 137 LYS B CA 1
ATOM 2514 C C . LYS B 1 137 ? -15.758 -20.031 -3.07 1 95.06 137 LYS B C 1
ATOM 2516 O O . LYS B 1 137 ? -15.586 -21.125 -3.625 1 95.06 137 LYS B O 1
ATOM 2521 N N . ASN B 1 138 ? -15.742 -19.906 -1.846 1 95.5 138 ASN B N 1
ATOM 2522 C CA . ASN B 1 138 ? -15.531 -21.078 -0.998 1 95.5 138 ASN B CA 1
ATOM 2523 C C . ASN B 1 138 ? -16.734 -22.016 -1.052 1 95.5 138 ASN B C 1
ATOM 2525 O O . ASN B 1 138 ? -16.562 -23.234 -1.177 1 95.5 138 ASN B O 1
ATOM 2529 N N . ALA B 1 139 ? -17.812 -21.422 -0.939 1 95 139 ALA B N 1
ATOM 2530 C CA . ALA B 1 139 ? -19.016 -22.234 -1.011 1 95 139 ALA B CA 1
ATOM 2531 C C . ALA B 1 139 ? -19.156 -22.891 -2.381 1 95 139 ALA B C 1
ATOM 2533 O O . ALA B 1 139 ? -19.562 -24.062 -2.48 1 95 139 ALA B O 1
ATOM 2534 N N . ILE B 1 140 ? -18.812 -22.172 -3.383 1 96.44 140 ILE B N 1
ATOM 2535 C CA . ILE B 1 140 ? -18.906 -22.688 -4.742 1 96.44 140 ILE B CA 1
ATOM 2536 C C . ILE B 1 140 ? -17.922 -23.859 -4.91 1 96.44 140 ILE B C 1
ATOM 2538 O O . ILE B 1 140 ? -18.297 -24.906 -5.445 1 96.44 140 ILE B O 1
ATOM 2542 N N . ALA B 1 141 ? -16.781 -23.656 -4.438 1 95.88 141 ALA B N 1
ATOM 2543 C CA . ALA B 1 141 ? -15.766 -24.703 -4.52 1 95.88 141 ALA B CA 1
ATOM 2544 C C . ALA B 1 141 ? -16.234 -25.984 -3.818 1 95.88 141 ALA B C 1
ATOM 2546 O O . ALA B 1 141 ? -16.109 -27.078 -4.363 1 95.88 141 ALA B O 1
ATOM 2547 N N . ALA B 1 142 ? -16.766 -25.844 -2.674 1 95.94 142 ALA B N 1
ATOM 2548 C CA . ALA B 1 142 ? -17.25 -26.984 -1.905 1 95.94 142 ALA B CA 1
ATOM 2549 C C . ALA B 1 142 ? -18.359 -27.719 -2.654 1 95.94 142 ALA B C 1
ATOM 2551 O O . ALA B 1 142 ? -18.359 -28.953 -2.723 1 95.94 142 ALA B O 1
ATOM 2552 N N . LYS B 1 143 ? -19.219 -26.984 -3.189 1 95.44 143 LYS B N 1
ATOM 2553 C CA . LYS B 1 143 ? -20.344 -27.562 -3.922 1 95.44 143 LYS B CA 1
ATOM 2554 C C . LYS B 1 143 ? -19.844 -28.312 -5.16 1 95.44 143 LYS B C 1
ATOM 2556 O O . LYS B 1 143 ? -20.266 -29.453 -5.41 1 95.44 143 LYS B O 1
ATOM 2561 N N . LEU B 1 144 ? -18.984 -27.703 -5.914 1 96.06 144 LEU B N 1
ATOM 2562 C CA . LEU B 1 144 ? -18.484 -28.312 -7.145 1 96.06 144 LEU B CA 1
ATOM 2563 C C . LEU B 1 144 ? -17.688 -29.578 -6.844 1 96.06 144 LEU B C 1
ATOM 2565 O O . LEU B 1 144 ? -17.797 -30.578 -7.57 1 96.06 144 LEU B O 1
ATOM 2569 N N . LYS B 1 145 ? -16.953 -29.531 -5.777 1 95.62 145 LYS B N 1
ATOM 2570 C CA . LYS B 1 145 ? -16.188 -30.703 -5.375 1 95.62 145 LYS B CA 1
ATOM 2571 C C . LYS B 1 145 ? -17.109 -31.828 -4.918 1 95.62 145 LYS B C 1
ATOM 2573 O O . LYS B 1 145 ? -16.891 -33 -5.234 1 95.62 145 LYS B O 1
ATOM 2578 N N . ALA B 1 146 ? -18.062 -31.484 -4.199 1 95.88 146 ALA B N 1
ATOM 2579 C CA . ALA B 1 146 ? -19.062 -32.469 -3.764 1 95.88 146 ALA B CA 1
ATOM 2580 C C . ALA B 1 146 ? -19.766 -33.125 -4.961 1 95.88 146 ALA B C 1
ATOM 2582 O O . ALA B 1 146 ? -19.953 -34.312 -4.996 1 95.88 146 ALA B O 1
ATOM 2583 N N . ASN B 1 147 ? -20.141 -32.281 -5.891 1 95.56 147 ASN B N 1
ATOM 2584 C CA . ASN B 1 147 ? -20.766 -32.812 -7.109 1 95.56 147 ASN B CA 1
ATOM 2585 C C . ASN B 1 147 ? -19.828 -33.75 -7.867 1 95.56 147 ASN B C 1
ATOM 2587 O O . ASN B 1 147 ? -20.281 -34.781 -8.375 1 95.56 147 ASN B O 1
ATOM 2591 N N . ARG B 1 148 ? -18.625 -33.344 -7.91 1 95 148 ARG B N 1
ATOM 2592 C CA . ARG B 1 148 ? -17.625 -34.156 -8.594 1 95 148 ARG B CA 1
ATOM 2593 C C . ARG B 1 148 ? -17.484 -35.5 -7.906 1 95 148 ARG B C 1
ATOM 2595 O O . ARG B 1 148 ? -17.453 -36.562 -8.57 1 95 148 ARG B O 1
ATOM 2602 N N . GLU B 1 149 ? -17.453 -35.469 -6.621 1 96.06 149 GLU B N 1
ATOM 2603 C CA . GLU B 1 149 ? -17.328 -36.719 -5.855 1 96.06 149 GLU B CA 1
ATOM 2604 C C . GLU B 1 149 ? -18.578 -37.594 -6.035 1 96.06 149 GLU B C 1
ATOM 2606 O O . GLU B 1 149 ? -18.469 -38.812 -6.211 1 96.06 149 GLU B O 1
ATOM 2611 N N . HIS B 1 150 ? -19.641 -37 -5.949 1 97.06 150 HIS B N 1
ATOM 2612 C CA . HIS B 1 150 ? -20.891 -37.719 -6.176 1 97.06 150 HIS B CA 1
ATOM 2613 C C . HIS B 1 150 ? -20.922 -38.375 -7.555 1 97.06 150 HIS B C 1
ATOM 2615 O O . HIS B 1 150 ? -21.203 -39.562 -7.68 1 97.06 150 HIS B O 1
ATOM 2621 N N . ASN B 1 151 ? -20.609 -37.594 -8.539 1 96.69 151 ASN B N 1
ATOM 2622 C CA . ASN B 1 151 ? -20.641 -38.094 -9.906 1 96.69 151 ASN B CA 1
ATOM 2623 C C . ASN B 1 151 ? -19.609 -39.219 -10.117 1 96.69 151 ASN B C 1
ATOM 2625 O O . ASN B 1 151 ? -19.859 -40.156 -10.883 1 96.69 151 ASN B O 1
ATOM 2629 N N . GLU B 1 152 ? -18.516 -39.094 -9.414 1 96.06 152 GLU B N 1
ATOM 2630 C CA . GLU B 1 152 ? -17.531 -40.156 -9.477 1 96.06 152 GLU B CA 1
ATOM 2631 C C . GLU B 1 152 ? -18.062 -41.438 -8.875 1 96.06 152 GLU B C 1
ATOM 2633 O O . GLU B 1 152 ? -17.859 -42.531 -9.422 1 96.06 152 GLU B O 1
ATOM 2638 N N . SER B 1 153 ? -18.75 -41.344 -7.805 1 95.81 153 SER B N 1
ATOM 2639 C CA . SER B 1 153 ? -19.359 -42.5 -7.168 1 95.81 153 SER B CA 1
ATOM 2640 C C . SER B 1 153 ? -20.422 -43.125 -8.062 1 95.81 153 SER B C 1
ATOM 2642 O O . SER B 1 153 ? -20.484 -44.375 -8.195 1 95.81 153 SER B O 1
ATOM 2644 N N . VAL B 1 154 ? -21.219 -42.312 -8.672 1 96.44 154 VAL B N 1
ATOM 2645 C CA . VAL B 1 154 ? -22.281 -42.781 -9.562 1 96.44 154 VAL B CA 1
ATOM 2646 C C . VAL B 1 154 ? -21.656 -43.5 -10.773 1 96.44 154 VAL B C 1
ATOM 2648 O O . VAL B 1 154 ? -22.125 -44.562 -11.195 1 96.44 154 VAL B O 1
ATOM 2651 N N . ARG B 1 155 ? -20.609 -42.906 -11.266 1 95.88 155 ARG B N 1
ATOM 2652 C CA . ARG B 1 155 ? -19.938 -43.5 -12.414 1 95.88 155 ARG B CA 1
ATOM 2653 C C . ARG B 1 155 ? -19.328 -44.844 -12.062 1 95.88 155 ARG B C 1
ATOM 2655 O O . ARG B 1 155 ? -19.328 -45.781 -12.875 1 95.88 155 ARG B O 1
ATOM 2662 N N . LYS B 1 156 ? -18.875 -45.031 -10.852 1 96.62 156 LYS B N 1
ATOM 2663 C CA . LYS B 1 156 ? -18.344 -46.312 -10.391 1 96.62 156 LYS B CA 1
ATOM 2664 C C . LYS B 1 156 ? -19.453 -47.375 -10.297 1 96.62 156 LYS B C 1
ATOM 2666 O O . LYS B 1 156 ? -19.25 -48.531 -10.68 1 96.62 156 LYS B O 1
ATOM 2671 N N . ARG B 1 157 ? -20.578 -46.969 -9.898 1 96.38 157 ARG B N 1
ATOM 2672 C CA . ARG B 1 157 ? -21.719 -47.875 -9.797 1 96.38 157 ARG B CA 1
ATOM 2673 C C . ARG B 1 157 ? -22.234 -48.281 -11.18 1 96.38 157 ARG B C 1
ATOM 2675 O O . ARG B 1 157 ? -22.594 -49.438 -11.406 1 96.38 157 ARG B O 1
ATOM 2682 N N . MET B 1 158 ? -22.25 -47.312 -12.078 1 96 158 MET B N 1
ATOM 2683 C CA . MET B 1 158 ? -22.641 -47.594 -13.461 1 96 158 MET B CA 1
ATOM 2684 C C . MET B 1 158 ? -21.703 -48.625 -14.086 1 96 158 MET B C 1
ATOM 2686 O O . MET B 1 158 ? -22.141 -49.562 -14.773 1 96 158 MET B O 1
ATOM 2690 N N . ALA B 1 159 ? -20.406 -48.531 -13.828 1 95.62 159 ALA B N 1
ATOM 2691 C CA . ALA B 1 159 ? -19.406 -49.469 -14.352 1 95.62 159 ALA B CA 1
ATOM 2692 C C . ALA B 1 159 ? -19.578 -50.844 -13.766 1 95.62 159 ALA B C 1
ATOM 2694 O O . ALA B 1 159 ? -19.219 -51.844 -14.398 1 95.62 159 ALA B O 1
ATOM 2695 N N . ALA B 1 160 ? -20.156 -50.938 -12.586 1 95.62 160 ALA B N 1
ATOM 2696 C CA . ALA B 1 160 ? -20.406 -52.219 -11.93 1 95.62 160 ALA B CA 1
ATOM 2697 C C . ALA B 1 160 ? -21.719 -52.844 -12.414 1 95.62 160 ALA B C 1
ATOM 2699 O O . ALA B 1 160 ? -22.094 -53.906 -11.977 1 95.62 160 ALA B O 1
ATOM 2700 N N . GLY B 1 161 ? -22.469 -52.062 -13.242 1 94.25 161 GLY B N 1
ATOM 2701 C CA . GLY B 1 161 ? -23.641 -52.656 -13.891 1 94.25 161 GLY B CA 1
ATOM 2702 C C . GLY B 1 161 ? -24.953 -52.062 -13.406 1 94.25 161 GLY B C 1
ATOM 2703 O O . GLY B 1 161 ? -26.016 -52.5 -13.844 1 94.25 161 GLY B O 1
ATOM 2704 N N . GLU B 1 162 ? -24.969 -51.125 -12.445 1 94.44 162 GLU B N 1
ATOM 2705 C CA . GLU B 1 162 ? -26.188 -50.5 -11.938 1 94.44 162 GLU B CA 1
ATOM 2706 C C . GLU B 1 162 ? -26.703 -49.438 -12.906 1 94.44 162 GLU B C 1
ATOM 2708 O O . GLU B 1 162 ? -25.922 -48.656 -13.469 1 94.44 162 GLU B O 1
ATOM 2713 N N . ASP B 1 163 ? -27.922 -49.469 -13.281 1 95.12 163 ASP B N 1
ATOM 2714 C CA . ASP B 1 163 ? -28.531 -48.406 -14.102 1 95.12 163 ASP B CA 1
ATOM 2715 C C . ASP B 1 163 ? -28.891 -47.188 -13.258 1 95.12 163 ASP B C 1
ATOM 2717 O O . ASP B 1 163 ? -30 -47.094 -12.734 1 95.12 163 ASP B O 1
ATOM 2721 N N . CYS B 1 164 ? -28 -46.25 -13.023 1 95.81 164 CYS B N 1
ATOM 2722 C CA . CYS B 1 164 ? -28.219 -45.094 -12.156 1 95.81 164 CYS B CA 1
ATOM 2723 C C . CYS B 1 164 ? -27.781 -43.781 -12.836 1 95.81 164 CYS B C 1
ATOM 2725 O O . CYS B 1 164 ? -27.328 -42.875 -12.172 1 95.81 164 CYS B O 1
ATOM 2727 N N . GLU B 1 165 ? -27.781 -43.719 -14.148 1 94.44 165 GLU B N 1
ATOM 2728 C CA . GLU B 1 165 ? -27.391 -42.531 -14.922 1 94.44 165 GLU B CA 1
ATOM 2729 C C . GLU B 1 165 ? -28.188 -41.312 -14.516 1 94.44 165 GLU B C 1
ATOM 2731 O O . GLU B 1 165 ? -27.703 -40.188 -14.578 1 94.44 165 GLU B O 1
ATOM 2736 N N . HIS B 1 166 ? -29.391 -41.656 -14.148 1 94.62 166 HIS B N 1
ATOM 2737 C CA . HIS B 1 166 ? -30.297 -40.562 -13.781 1 94.62 166 HIS B CA 1
ATOM 2738 C C . HIS B 1 166 ? -29.812 -39.875 -12.516 1 94.62 166 HIS B C 1
ATOM 2740 O O . HIS B 1 166 ? -30.266 -38.75 -12.219 1 94.62 166 HIS B O 1
ATOM 2746 N N . GLU B 1 167 ? -28.891 -40.344 -11.781 1 96.06 167 GLU B N 1
ATOM 2747 C CA . GLU B 1 167 ? -28.422 -39.781 -10.523 1 96.06 167 GLU B CA 1
ATOM 2748 C C . GLU B 1 167 ? -27.25 -38.812 -10.758 1 96.06 167 GLU B C 1
ATOM 2750 O O . GLU B 1 167 ? -26.828 -38.125 -9.828 1 96.06 167 GLU B O 1
ATOM 2755 N N . LEU B 1 168 ? -26.734 -38.75 -11.883 1 96.31 168 LEU B N 1
ATOM 2756 C CA . LEU B 1 168 ? -25.641 -37.812 -12.188 1 96.31 168 LEU B CA 1
ATOM 2757 C C . LEU B 1 168 ? -26.109 -36.375 -12.047 1 96.31 168 LEU B C 1
ATOM 2759 O O . LEU B 1 168 ? -27.219 -36.031 -12.453 1 96.31 168 LEU B O 1
ATOM 2763 N N . ILE B 1 169 ? -25.297 -35.594 -11.461 1 94.5 169 ILE B N 1
ATOM 2764 C CA . ILE B 1 169 ? -25.547 -34.156 -11.336 1 94.5 169 ILE B CA 1
ATOM 2765 C C . ILE B 1 169 ? -24.891 -33.406 -12.492 1 94.5 169 ILE B C 1
ATOM 2767 O O . ILE B 1 169 ? -23.672 -33.531 -12.703 1 94.5 169 ILE B O 1
ATOM 2771 N N . PRO B 1 170 ? -25.703 -32.719 -13.258 1 93.31 170 PRO B N 1
ATOM 2772 C CA . PRO B 1 170 ? -25.109 -31.953 -14.359 1 93.31 170 PRO B CA 1
ATOM 2773 C C . PRO B 1 170 ? -24.141 -30.859 -13.875 1 93.31 170 PRO B C 1
ATOM 2775 O O . PRO B 1 170 ? -24.344 -30.297 -12.797 1 93.31 170 PRO B O 1
ATOM 2778 N N . GLU B 1 171 ? -23.109 -30.625 -14.633 1 89.25 171 GLU B N 1
ATOM 2779 C CA . GLU B 1 171 ? -22.156 -29.562 -14.305 1 89.25 171 GLU B CA 1
ATOM 2780 C C . GLU B 1 171 ? -22.812 -28.188 -14.484 1 89.25 171 GLU B C 1
ATOM 2782 O O . GLU B 1 171 ? -23.516 -27.938 -15.461 1 89.25 171 GLU B O 1
ATOM 2787 N N . PRO B 1 172 ? -22.562 -27.375 -13.539 1 92.25 172 PRO B N 1
ATOM 2788 C CA . PRO B 1 172 ? -23.156 -26.031 -13.68 1 92.25 172 PRO B CA 1
ATOM 2789 C C . PRO B 1 172 ? -22.516 -25.219 -14.805 1 92.25 172 PRO B C 1
ATOM 2791 O O . PRO B 1 172 ? -21.359 -25.453 -15.164 1 92.25 172 PRO B O 1
ATOM 2794 N N . THR B 1 173 ? -23.297 -24.312 -15.422 1 91.94 173 THR B N 1
ATOM 2795 C CA . THR B 1 173 ? -22.812 -23.453 -16.5 1 91.94 173 THR B CA 1
ATOM 2796 C C . THR B 1 173 ? -22.297 -22.125 -15.945 1 91.94 173 THR B C 1
ATOM 2798 O O . THR B 1 173 ? -21.703 -21.328 -16.688 1 91.94 173 THR B O 1
ATOM 2801 N N . TRP B 1 174 ? -22.516 -21.922 -14.742 1 94.94 174 TRP B N 1
ATOM 2802 C CA . TRP B 1 174 ? -22.234 -20.594 -14.195 1 94.94 174 TRP B CA 1
ATOM 2803 C C . TRP B 1 174 ? -20.875 -20.578 -13.492 1 94.94 174 TRP B C 1
ATOM 2805 O O . TRP B 1 174 ? -20.328 -19.516 -13.219 1 94.94 174 TRP B O 1
ATOM 2815 N N . ALA B 1 175 ? -20.266 -21.734 -13.273 1 96.31 175 ALA B N 1
ATOM 2816 C CA . ALA B 1 175 ? -18.938 -21.812 -12.664 1 96.31 175 ALA B CA 1
ATOM 2817 C C . ALA B 1 175 ? -18.297 -23.188 -12.906 1 96.31 175 ALA B C 1
ATOM 2819 O O . ALA B 1 175 ? -19 -24.156 -13.227 1 96.31 175 ALA B O 1
ATOM 2820 N N . HIS B 1 176 ? -16.984 -23.266 -12.844 1 96.5 176 HIS B N 1
ATOM 2821 C CA . HIS B 1 176 ? -16.266 -24.547 -12.914 1 96.5 176 HIS B CA 1
ATOM 2822 C C . HIS B 1 176 ? -14.938 -24.469 -12.188 1 96.5 176 HIS B C 1
ATOM 2824 O O . HIS B 1 176 ? -14.469 -23.375 -11.844 1 96.5 176 HIS B O 1
ATOM 2830 N N . LEU B 1 177 ? -14.398 -25.578 -11.891 1 95.38 177 LEU B N 1
ATOM 2831 C CA . LEU B 1 177 ? -13.07 -25.672 -11.305 1 95.38 177 LEU B CA 1
ATOM 2832 C C . LEU B 1 177 ? -12 -25.75 -12.383 1 95.38 177 LEU B C 1
ATOM 2834 O O . LEU B 1 177 ? -12.188 -26.406 -13.406 1 95.38 177 LEU B O 1
ATOM 2838 N N . GLU B 1 178 ? -10.992 -24.891 -12.18 1 94.12 178 GLU B N 1
ATOM 2839 C CA . GLU B 1 178 ? -9.852 -24.922 -13.094 1 94.12 178 GLU B CA 1
ATOM 2840 C C . GLU B 1 178 ? -8.539 -25.031 -12.32 1 94.12 178 GLU B C 1
ATOM 2842 O O . GLU B 1 178 ? -8.344 -24.359 -11.312 1 94.12 178 GLU B O 1
ATOM 2847 N N . ARG B 1 179 ? -7.77 -25.984 -12.773 1 92.62 179 ARG B N 1
ATOM 2848 C CA . ARG B 1 179 ? -6.465 -26.141 -12.141 1 92.62 179 ARG B CA 1
ATOM 2849 C C . ARG B 1 179 ? -5.512 -25.016 -12.562 1 92.62 179 ARG B C 1
ATOM 2851 O O . ARG B 1 179 ? -5.418 -24.688 -13.75 1 92.62 179 ARG B O 1
ATOM 2858 N N . GLY B 1 180 ? -4.941 -24.438 -11.625 1 90.62 180 GLY B N 1
ATOM 2859 C CA . GLY B 1 180 ? -3.965 -23.406 -11.914 1 90.62 180 GLY B CA 1
ATOM 2860 C C . GLY B 1 180 ? -2.658 -23.953 -12.461 1 90.62 180 GLY B C 1
ATOM 2861 O O . GLY B 1 180 ? -2.494 -25.156 -12.594 1 90.62 180 GLY B O 1
ATOM 2862 N N . GLU B 1 181 ? -1.736 -23.062 -12.883 1 89.88 181 GLU B N 1
ATOM 2863 C CA . GLU B 1 181 ? -0.43 -23.453 -13.398 1 89.88 181 GLU B CA 1
ATOM 2864 C C . GLU B 1 181 ? 0.398 -24.156 -12.336 1 89.88 181 GLU B C 1
ATOM 2866 O O . GLU B 1 181 ? 0.242 -23.891 -11.141 1 89.88 181 GLU B O 1
ATOM 2871 N N . SER B 1 182 ? 1.117 -25.141 -12.82 1 93.81 182 SER B N 1
ATOM 2872 C CA . SER B 1 182 ? 2.049 -25.797 -11.898 1 93.81 182 SER B CA 1
ATOM 2873 C C . SER B 1 182 ? 3.055 -24.797 -11.336 1 93.81 182 SER B C 1
ATOM 2875 O O . SER B 1 182 ? 3.201 -23.688 -11.859 1 93.81 182 SER B O 1
ATOM 2877 N N . SER B 1 183 ? 3.613 -25.156 -10.227 1 94.94 183 SER B N 1
ATOM 2878 C CA . SER B 1 183 ? 4.594 -24.281 -9.586 1 94.94 183 SER B CA 1
ATOM 2879 C C . SER B 1 183 ? 5.902 -25.031 -9.328 1 94.94 183 SER B C 1
ATOM 2881 O O . SER B 1 183 ? 5.934 -26.25 -9.305 1 94.94 183 SER B O 1
ATOM 2883 N N . ILE B 1 184 ? 6.98 -24.25 -9.203 1 96.12 184 ILE B N 1
ATOM 2884 C CA . ILE B 1 184 ? 8.305 -24.812 -8.977 1 96.12 184 ILE B CA 1
ATOM 2885 C C . ILE B 1 184 ? 8.664 -24.688 -7.492 1 96.12 184 ILE B C 1
ATOM 2887 O O . ILE B 1 184 ? 8.492 -23.625 -6.891 1 96.12 184 ILE B O 1
ATOM 2891 N N . ARG B 1 185 ? 9.07 -25.859 -6.922 1 95.44 185 ARG B N 1
ATOM 2892 C CA . ARG B 1 185 ? 9.562 -25.875 -5.547 1 95.44 185 ARG B CA 1
ATOM 2893 C C . ARG B 1 185 ? 11.039 -26.266 -5.508 1 95.44 185 ARG B C 1
ATOM 2895 O O . ARG B 1 185 ? 11.445 -27.25 -6.133 1 95.44 185 ARG B O 1
ATOM 2902 N N . ILE B 1 186 ? 11.812 -25.453 -4.867 1 94.69 186 ILE B N 1
ATOM 2903 C CA . ILE B 1 186 ? 13.242 -25.734 -4.758 1 94.69 186 ILE B CA 1
ATOM 2904 C C . ILE B 1 186 ? 13.617 -25.953 -3.293 1 94.69 186 ILE B C 1
ATOM 2906 O O . ILE B 1 186 ? 13.352 -25.094 -2.443 1 94.69 186 ILE B O 1
ATOM 2910 N N . LYS B 1 187 ? 14.195 -27.109 -2.986 1 90.12 187 LYS B N 1
ATOM 2911 C CA . LYS B 1 187 ? 14.586 -27.469 -1.627 1 90.12 187 LYS B CA 1
ATOM 2912 C C . LYS B 1 187 ? 16.078 -27.781 -1.552 1 90.12 187 LYS B C 1
ATOM 2914 O O . LYS B 1 187 ? 16.656 -28.359 -2.482 1 90.12 187 LYS B O 1
#

Foldseek 3Di:
DPQPDDADPLLVVLLVVVVDDDPCNVVSLVVSLVPDDDDVVVSVVRVVSSVVRVVVVVVVVVVVVVVVVVVVVVVVVVVVVVVVVVQVVCVVVVHQWDDDPVDIDGHDDDDDDDDDPDPVPDDPVPDDDDDDDDDDPVVVVVVQVVLVVQQVVQVVVVVVPDPVVVRRDDDDPVDDDDDDDDDDDDD/DPQPDDADPLLVVLLVVVVDDDPCNVVSLVVSLVPDDDDVVVSVVRVVSSVVRVVVVVVVVVVVVVVVVVVVVVVVVVVVVVVVVVQVVCVVVVHQWDDDPVDIDGHDDDDDDDDDPDPVPDDPVPDDDDDDDDDDPVVVVVVQVVLVVQQVVQVVVVVVPDPDVVRRDDDDPVDDDDDDDDDDDDD

Secondary structure (DSSP, 8-state):
---SS---HHHHHHHHHTTT-STTHHHHHHHHHHHS-S-HHHHHHHHHHHHHHHHHHHHHHHHHHHHHHHHHHHHHHHHHHHHHHHHHHHHHHT-SEEE-SS-EEEEEPPPEEEEES-GGGS-GGGEEEEEEEEE-HHHHHHHHHHHHHHHHHHHHHHHTT---GGGPPPPPSSEEEEE---EEEE-/---SS---HHHHHHHHHTTT-STTHHHHHHHHHHHS-S-HHHHHHHHHHHHHHHHHHHHHHHHHHHHHHHHHHHHHHHHHHHHHHHHHHHHHHT-SEEE-SS-EEEEEPPPEEEEES-GGGS-GGGEEEEEEEEE-HHHHHHHHHHHHHHHHHHHHHHHTT---GGGPPPPPSSEEEEEPPPEEEE-

Radius of gyration: 33.59 Å; Cα contacts (8 Å, |Δi|>4): 430; chains: 2; bounding box: 72×95×50 Å

Solvent-accessible surface area (backbone atoms only — not comparable to full-atom values): 21173 Å² total; per-residue (Å²): 121,66,69,82,53,91,64,54,75,68,55,46,53,51,55,60,44,38,70,75,48,71,90,55,41,64,59,50,52,53,52,54,56,69,67,48,83,71,58,71,69,59,50,49,52,54,50,51,45,51,41,50,26,51,49,49,39,44,51,53,49,50,53,48,44,51,52,50,52,53,48,41,51,40,38,50,48,44,44,51,47,54,49,48,52,52,48,54,50,27,60,75,66,69,46,52,66,48,83,51,99,87,37,36,41,34,58,40,79,33,59,73,39,72,44,74,70,28,78,86,65,50,54,72,90,38,41,40,76,47,75,47,74,41,78,28,59,66,57,45,43,52,50,55,51,49,48,49,51,51,37,51,53,45,52,53,40,39,74,73,66,46,92,50,74,85,70,54,72,79,80,62,84,27,41,50,80,42,68,44,71,64,44,78,44,80,84,120,64,70,81,52,91,64,53,74,68,55,46,53,50,54,61,44,37,71,76,48,70,89,56,40,63,60,50,51,53,52,53,56,69,67,47,82,70,58,69,70,58,50,51,50,54,49,51,47,49,40,50,25,50,50,47,37,44,51,53,52,50,53,49,43,52,52,52,52,52,48,41,49,42,38,51,47,44,44,50,46,54,48,47,51,51,48,54,50,27,60,75,69,70,44,52,65,48,83,50,99,87,37,36,40,33,58,40,79,32,58,73,38,72,44,74,70,28,77,85,66,51,56,72,90,38,41,40,78,47,74,47,75,41,78,28,60,65,55,45,45,52,50,54,50,50,50,49,51,50,37,51,53,47,51,52,41,40,74,74,67,46,91,50,74,85,70,55,71,79,79,63,84,27,41,49,78,42,68,43,72,62,45,79,44,79,86

Organism: NCBI:txid1005395